Protein 3B21 (pdb70)

GO terms:
  GO:0005515 protein binding (F, IPI)
  GO:0039527 symbiont-mediated suppression of host TRAF-mediated signal transduction (P, EXP)

Solvent-accessible surface area: 9729 Å² total; per-residue (Å²): 155,51,70,17,151,126,50,27,110,67,7,70,102,90,125,63,50,66,42,82,24,0,44,65,3,0,39,51,0,27,144,30,1,13,82,89,49,35,124,44,137,27,18,0,2,3,0,0,0,0,0,0,16,59,65,76,22,2,36,45,8,8,60,117,122,44,50,88,88,42,10,101,38,13,24,112,159,26,110,163,70,13,109,44,135,38,30,43,7,92,87,113,17,33,10,43,113,0,21,82,71,0,10,101,57,2,48,148,84,26,80,159,34,29,12,1,0,0,0,6,92,64,44,63,16,24,0,2,1,15,4,41,36,162,30,2,1,0,0,2,1,8,51,13,80,5,12,22,21,90,47,132,87,149,77,60,66,108,24,127,5,98,126,123,22,7,0,2,12,0,73,10,40,119,148,15,2,69,118,1,15,94,17,95,12,8,123,81,11,153,72,29

Nearest PDB structures (foldseek):
  3b21-assembly1_A  TM=1.005E+00  e=2.101E-38  Shigella flexneri
  4xzx-assembly1_A  TM=1.003E+00  e=4.687E-36  Shigella flexneri
  3w31-assembly1_A  TM=9.691E-01  e=1.197E-28  Shigella flexneri
  8ssi-assembly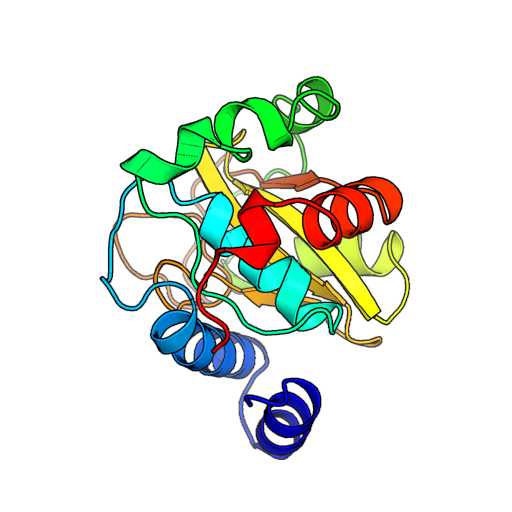1_A  TM=3.207E-01  e=3.954E+00  Burkholderia pseudomallei
  6yan-assembly1_B  TM=3.077E-01  e=3.511E+00  Oryctolagus cuniculus

B-factor: mean 16.51, std 8.76, range [2.81, 53.7]

InterPro domains:
  IPR049307 OspI-like [PF21435] (23-193)
  IPR049308 OspI-like superfamily [G3DSA:3.90.70.140] (21-212)

CATH classification: 3.90.70.140

Radius of gyration: 15.56 Å; Cα contacts (8 Å, |Δi|>4): 344; chains: 1; bounding box: 41×41×33 Å

Secondary structure (DSSP, 8-state):
---HHHHHHHHHTSS--HHHHHHHHHHHHHHHH-TT---S--HHHHHHHHHHHTTS--BPPPPGGGGGGTGGGTTTT-HHHHTS--EEPPTT-BHHHHHHHHHHHHHHHS-TT-EEEEEETTTTEEEEEEE-SS-EEEEBTTTTBSS----SS---TTSBPPTT-EEEEE---HHHHHHHHTSHHHHHSPB-

Foldseek 3Di:
DDDVVVLVVVLVVDPDDQQVSLLQVLLVLLCAAVVVLDDDAQLQSQLQVQCVLLPLAHFHGDDPVLCVVEVVCLCVVPLVLLQDLAAWDDFQQFQQRSQQVVFVVDPVPDAASHKWWKAWNSNPHIWIWHHNHPTIWIHDNSNSGTDDRPDPDDGDRNDGDPGGTHMGTGRDDPVSSVVCSPDPSNVPTGGD

Sequence (192 aa):
NVNVKKLLESLNSKSLGDMDKDSELAATLQKMINPSGGDGNCCCSGCALHACMAMLGYGVREAPVPNEISEYMTGFFHRHLEQIDSEGIVSHPNETYSKFRERIAENILQNTSKGSVVMISIEQATHWIAGFNDGEKIMFLDVQTGKGFNLYDPVEKSPDAFVDENSSVQVIHVSDQEFDHYANSSSWKSKRLC

Structure (mmCIF, N/CA/C/O backbone):
data_3B21
#
_entry.id   3B21
#
_cell.length_a   67.699
_cell.length_b   91.237
_cell.length_c   67.862
_cell.angle_alpha   90.00
_cell.angle_beta   90.00
_cell.angle_gamma   90.00
#
_symmetry.space_group_name_H-M   'C 2 2 21'
#
loop_
_entity.id
_entity.type
_entity.pdbx_description
1 polymer ORF169b
2 water water
#
loop_
_atom_site.group_PDB
_atom_site.id
_atom_site.type_symbol
_atom_site.label_atom_id
_atom_site.label_alt_id
_atom_site.label_comp_id
_atom_site.label_asym_id
_atom_site.label_entity_id
_atom_site.label_seq_id
_atom_site.pdbx_PDB_ins_code
_atom_site.Cartn_x
_atom_site.Cartn_y
_atom_site.Cartn_z
_atom_site.occupancy
_atom_site.B_iso_or_equiv
_atom_site.auth_seq_id
_atom_site.auth_comp_id
_atom_site.auth_asym_id
_atom_site.auth_atom_id
_atom_site.pdbx_PDB_model_num
ATOM 1 N N . ASN A 1 29 ? 22.204 1.733 10.111 1.00 36.01 21 ASN A N 1
ATOM 2 C CA . ASN A 1 29 ? 21.384 2.987 10.040 1.00 36.91 21 ASN A CA 1
ATOM 3 C C . ASN A 1 29 ? 22.230 4.263 10.056 1.00 35.76 21 ASN A C 1
ATOM 4 O O . ASN A 1 29 ? 23.048 4.470 10.953 1.00 35.00 21 ASN A O 1
ATOM 9 N N . VAL A 1 30 ? 22.014 5.117 9.057 1.00 34.50 22 VAL A N 1
ATOM 10 C CA . VAL A 1 30 ? 22.752 6.376 8.912 1.00 32.59 22 VAL A CA 1
ATOM 11 C C . VAL A 1 30 ? 22.644 7.282 10.142 1.00 28.84 22 VAL A C 1
ATOM 12 O O . VAL A 1 30 ? 21.545 7.573 10.605 1.00 29.13 22 VAL A O 1
ATOM 16 N N . ASN A 1 31 ? 23.786 7.739 10.650 1.00 26.77 23 ASN A N 1
ATOM 17 C CA . ASN A 1 31 ? 23.819 8.631 11.817 1.00 25.13 23 ASN A CA 1
ATOM 18 C C . ASN A 1 31 ? 24.184 10.063 11.405 1.00 23.00 23 ASN A C 1
ATOM 19 O O . ASN A 1 31 ? 25.335 10.349 11.072 1.00 21.20 23 ASN A O 1
ATOM 24 N N . VAL A 1 32 ? 23.201 10.957 11.417 1.00 20.28 24 VAL A N 1
ATOM 25 C CA . VAL A 1 32 ? 23.415 12.320 10.923 1.00 19.46 24 VAL A CA 1
ATOM 26 C C . VAL A 1 32 ? 24.458 13.059 11.755 1.00 19.17 24 VAL A C 1
ATOM 27 O O . VAL A 1 32 ? 25.258 13.829 11.229 1.00 16.24 24 VAL A O 1
ATOM 31 N N . LYS A 1 33 ? 24.464 12.817 13.057 1.00 18.09 25 LYS A N 1
ATOM 32 C CA . LYS A 1 33 ? 25.384 13.537 13.912 1.00 20.24 25 LYS A CA 1
ATOM 33 C C . LYS A 1 33 ? 26.833 13.158 13.591 1.00 21.09 25 LYS A C 1
ATOM 34 O O . LYS A 1 33 ? 27.729 13.988 13.708 1.00 19.77 25 LYS A O 1
ATOM 40 N N . LYS A 1 34 ? 27.055 11.908 13.184 1.00 21.08 26 LYS A N 1
ATOM 41 C CA . LYS A 1 34 ? 28.381 11.461 12.743 1.00 23.53 26 LYS A CA 1
ATOM 42 C C . LYS A 1 34 ? 28.788 12.149 11.443 1.00 21.69 26 LYS A C 1
ATOM 43 O O . LYS A 1 34 ? 29.924 12.613 11.308 1.00 20.57 26 LYS A O 1
ATOM 49 N N . LEU A 1 35 ? 27.857 12.206 10.488 1.00 19.79 27 LEU A N 1
ATOM 50 C CA . LEU A 1 35 ? 28.066 12.962 9.247 1.00 17.69 27 LEU A CA 1
ATOM 51 C C . LEU A 1 35 ? 28.520 14.389 9.541 1.00 18.09 27 LEU A C 1
ATOM 52 O O . LEU A 1 35 ? 29.487 14.872 8.953 1.00 17.40 27 LEU A O 1
ATOM 57 N N . LEU A 1 36 ? 27.820 15.061 10.453 1.00 17.66 28 LEU A N 1
ATOM 58 C CA . LEU A 1 36 ? 28.143 16.449 10.801 1.00 18.75 28 LEU A CA 1
ATOM 59 C C . LEU A 1 36 ? 29.524 16.591 1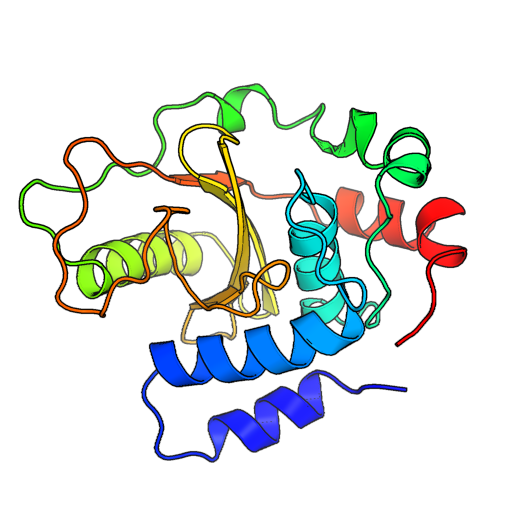1.437 1.00 21.41 28 LEU A C 1
ATOM 60 O O . LEU A 1 36 ? 30.245 17.552 11.162 1.00 22.67 28 LEU A O 1
ATOM 65 N N . GLU A 1 37 ? 29.883 15.638 12.294 1.00 22.62 29 GLU A N 1
ATOM 66 C CA . GLU A 1 37 ? 31.189 15.651 12.949 1.00 24.65 29 GLU A CA 1
ATOM 67 C C . GLU A 1 37 ? 32.289 15.579 11.909 1.00 22.51 29 GLU A C 1
ATOM 68 O O . GLU A 1 37 ? 33.214 16.379 11.917 1.00 23.45 29 GLU A O 1
ATOM 74 N N . SER A 1 38 ? 32.188 14.596 11.025 1.00 23.71 30 SER A N 1
ATOM 75 C CA . SER A 1 38 ? 33.176 14.411 9.979 1.00 26.18 30 SER A CA 1
ATOM 76 C C . SER A 1 38 ? 33.286 15.678 9.136 1.00 26.60 30 SER A C 1
ATOM 77 O O . SER A 1 38 ? 34.376 16.218 8.923 1.00 25.09 30 SER A O 1
ATOM 80 N N . LEU A 1 39 ? 32.135 16.155 8.684 1.00 25.77 31 LEU A N 1
ATOM 81 C CA . LEU A 1 39 ? 32.052 17.305 7.802 1.00 26.14 31 LEU A CA 1
ATOM 82 C C . LEU A 1 39 ? 32.680 18.550 8.416 1.00 27.29 31 LEU A C 1
ATOM 8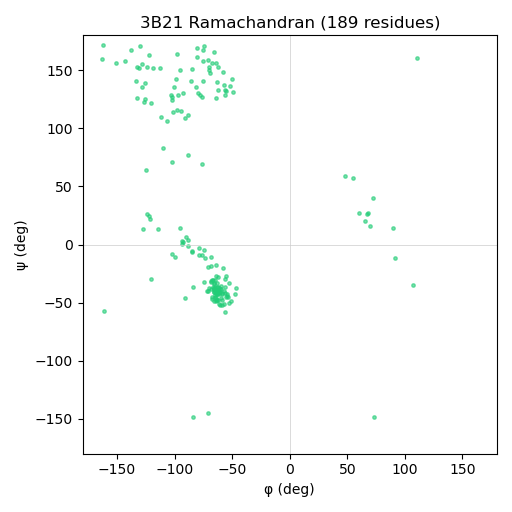3 O O . LEU A 1 39 ? 33.382 19.295 7.733 1.00 26.52 31 LEU A O 1
ATOM 88 N N . ASN A 1 40 ? 32.433 18.782 9.702 1.00 29.72 32 ASN A N 1
ATOM 89 C CA . ASN A 1 40 ? 32.937 19.994 10.353 1.00 30.92 32 ASN A CA 1
ATOM 90 C C . ASN A 1 40 ? 34.417 19.920 10.729 1.00 30.73 32 ASN A C 1
ATOM 91 O O . ASN A 1 40 ? 34.990 20.887 11.227 1.00 30.06 32 ASN A O 1
ATOM 96 N N . SER A 1 41 ? 35.033 18.771 10.477 1.00 31.72 33 SER A N 1
ATOM 97 C CA . SER A 1 41 ? 36.482 18.637 10.632 1.00 32.85 33 SER A CA 1
ATOM 98 C C . SER A 1 41 ? 37.233 19.014 9.348 1.00 30.22 33 SER A C 1
ATOM 99 O O . SER A 1 41 ? 38.458 18.890 9.287 1.00 32.31 33 SER A O 1
ATOM 102 N N . LYS A 1 42 ? 36.502 19.470 8.329 1.00 27.20 34 LYS A N 1
ATOM 103 C CA . LYS A 1 42 ? 37.093 19.750 7.013 1.00 22.78 34 LYS A CA 1
ATOM 104 C C . LYS A 1 42 ? 37.427 21.220 6.735 1.00 21.11 34 LYS A C 1
ATOM 105 O O . LYS A 1 42 ? 36.698 22.137 7.130 1.00 18.40 34 LYS A O 1
ATOM 111 N N . SER A 1 43 ? 38.545 21.426 6.043 1.00 19.15 35 SER A N 1
ATOM 112 C CA . SER A 1 43 ? 38.906 22.724 5.500 1.00 17.30 35 SER A CA 1
ATOM 113 C C . SER A 1 43 ? 38.065 22.997 4.239 1.00 17.63 35 SER A C 1
ATOM 114 O O . SER A 1 43 ? 38.572 22.987 3.105 1.00 16.25 35 SER A O 1
ATOM 117 N N . LEU A 1 44 ? 36.770 23.207 4.461 1.00 16.08 36 LEU A N 1
ATOM 118 C CA . LEU A 1 44 ? 35.794 23.503 3.406 1.00 14.44 36 LEU A CA 1
ATOM 119 C C . LEU A 1 44 ? 34.933 24.672 3.860 1.00 13.79 36 LEU A C 1
ATOM 120 O O . LEU A 1 44 ? 34.547 24.747 5.037 1.00 11.36 36 LEU A O 1
ATOM 125 N N . GLY A 1 45 ? 34.616 25.567 2.932 1.00 11.54 37 GLY A N 1
ATOM 126 C CA . GLY A 1 45 ? 33.758 26.706 3.240 1.00 12.85 37 GLY A CA 1
ATOM 127 C C . GLY A 1 45 ? 32.353 26.249 3.586 1.00 11.20 37 GLY A C 1
ATOM 128 O O . GLY A 1 45 ? 31.981 25.107 3.330 1.00 10.18 37 GLY A O 1
ATOM 129 N N . ASP A 1 46 ? 31.570 27.145 4.167 1.00 12.92 38 ASP A N 1
ATOM 130 C CA . ASP A 1 46 ? 30.186 26.833 4.534 1.00 12.63 38 ASP A CA 1
ATOM 131 C C . ASP A 1 46 ? 29.316 26.309 3.378 1.00 11.17 38 ASP A C 1
ATOM 132 O O . ASP A 1 46 ? 28.543 25.378 3.567 1.00 10.29 38 ASP A O 1
ATOM 137 N N . MET A 1 47 ? 29.417 26.896 2.188 1.00 9.94 39 MET A N 1
ATOM 138 C CA . MET A 1 47 ? 28.567 26.426 1.081 1.00 8.97 39 MET A CA 1
ATOM 139 C C . MET A 1 47 ? 28.943 25.016 0.611 1.00 8.03 39 MET A C 1
ATOM 140 O O . MET A 1 47 ? 28.073 24.203 0.280 1.00 7.74 39 MET A O 1
ATOM 145 N N . ASP A 1 48 ? 30.238 24.729 0.582 1.00 7.79 40 ASP A N 1
ATOM 146 C CA . ASP A 1 48 ? 30.729 23.422 0.162 1.00 8.23 40 ASP A CA 1
ATOM 147 C C . ASP A 1 48 ? 30.353 22.356 1.191 1.00 8.81 40 ASP A C 1
ATOM 148 O O . ASP A 1 48 ? 30.128 21.198 0.842 1.00 8.72 40 ASP A O 1
ATOM 153 N N . LYS A 1 49 ? 30.308 22.752 2.459 1.00 8.35 41 LYS A N 1
ATOM 154 C CA . LYS A 1 49 ? 29.855 21.846 3.518 1.00 10.65 41 LYS A CA 1
ATOM 155 C C . LYS A 1 49 ? 28.398 21.500 3.305 1.00 9.15 41 LYS A C 1
ATOM 156 O O . LYS A 1 49 ? 28.017 20.338 3.415 1.00 10.26 41 LYS A O 1
ATOM 162 N N . ASP A 1 50 ? 27.587 22.511 2.997 1.00 9.52 42 ASP A N 1
ATOM 163 C CA . ASP A 1 50 ? 26.167 22.283 2.733 1.00 9.49 42 ASP A CA 1
ATOM 164 C C . ASP A 1 50 ? 25.993 21.373 1.523 1.00 9.91 42 ASP A C 1
ATOM 165 O O . ASP A 1 50 ? 25.149 20.467 1.523 1.00 9.83 42 ASP A O 1
ATOM 170 N N . SER A 1 51 ? 26.782 21.624 0.481 1.00 9.52 43 SER A N 1
ATOM 171 C CA . SER A 1 51 ? 26.711 20.823 -0.735 1.00 11.20 43 SER A CA 1
ATOM 172 C C . SER A 1 51 ? 27.073 19.366 -0.478 1.00 11.32 43 SER A C 1
ATOM 173 O O . SER A 1 51 ? 26.468 18.453 -1.051 1.00 9.35 43 SER A O 1
ATOM 176 N N . GLU A 1 52 ? 28.076 19.143 0.363 1.00 10.86 44 GLU A N 1
ATOM 177 C CA . GLU A 1 52 ? 28.505 17.770 0.618 1.00 12.22 44 GLU A CA 1
ATOM 178 C C . GLU A 1 52 ? 27.433 16.985 1.369 1.00 11.18 44 GLU A C 1
ATOM 179 O O . GLU A 1 52 ? 27.125 15.853 1.012 1.00 9.68 44 GLU A O 1
ATOM 185 N N . LEU A 1 53 ? 26.884 17.587 2.420 1.00 8.42 45 LEU A N 1
ATOM 186 C CA . LEU A 1 53 ? 25.842 16.928 3.205 1.00 9.71 45 LEU A CA 1
ATOM 187 C C . LEU A 1 53 ? 24.590 16.707 2.356 1.00 9.22 45 LEU A C 1
ATOM 188 O O . LEU A 1 53 ? 23.957 15.651 2.422 1.00 10.45 45 LEU A O 1
ATOM 193 N N . ALA A 1 54 ? 24.231 17.705 1.550 1.00 9.88 46 ALA A N 1
ATOM 194 C CA . ALA A 1 54 ? 23.066 17.584 0.682 1.00 9.44 46 ALA A CA 1
ATOM 195 C C . ALA A 1 54 ? 23.218 16.453 -0.362 1.00 11.36 46 ALA A C 1
ATOM 196 O O . ALA A 1 54 ? 22.247 15.741 -0.663 1.00 10.82 46 ALA A O 1
ATOM 198 N N . ALA A 1 55 ? 24.420 16.290 -0.912 1.00 8.61 47 ALA A N 1
ATOM 199 C CA . ALA A 1 55 ? 24.669 15.221 -1.889 1.00 10.00 47 ALA A CA 1
ATOM 200 C C . ALA A 1 55 ? 24.647 13.849 -1.222 1.00 10.77 47 ALA A C 1
ATOM 201 O O . ALA A 1 55 ? 24.169 12.882 -1.804 1.00 13.34 47 ALA A O 1
ATOM 203 N N . THR A 1 56 ? 25.172 13.773 0.000 1.00 11.94 48 THR A N 1
ATOM 204 C CA . THR A 1 56 ? 25.092 12.548 0.804 1.00 13.74 48 THR A CA 1
ATOM 205 C C . THR A 1 56 ? 23.646 12.182 1.130 1.00 12.22 48 THR A C 1
ATOM 206 O O . THR A 1 56 ? 23.235 11.028 0.987 1.00 12.37 48 THR A O 1
ATOM 210 N N . LEU A 1 57 ? 22.874 13.165 1.581 1.00 10.84 49 LEU A N 1
ATOM 211 C CA . LEU A 1 57 ? 21.466 12.935 1.872 1.00 13.28 49 LEU A CA 1
ATOM 212 C C . LEU A 1 57 ? 20.661 12.631 0.607 1.00 11.86 49 LEU A C 1
ATOM 213 O O . LEU A 1 57 ? 19.764 11.806 0.639 1.00 13.88 49 LEU A O 1
ATOM 218 N N . GLN A 1 58 ? 20.983 13.279 -0.507 1.00 12.25 50 GLN A N 1
ATOM 219 C CA . GLN A 1 58 ? 20.249 13.011 -1.737 1.00 14.71 50 GLN A CA 1
ATOM 220 C C . GLN A 1 58 ? 20.253 11.535 -2.140 1.00 15.89 50 GLN A C 1
ATOM 221 O O . GLN A 1 58 ? 19.226 10.996 -2.574 1.00 13.46 50 GLN A O 1
ATOM 227 N N . LYS A 1 59 ? 21.404 10.882 -2.002 1.00 15.63 51 LYS A N 1
ATOM 228 C CA . LYS A 1 59 ? 21.514 9.483 -2.398 1.00 15.99 51 LYS A CA 1
ATOM 229 C C . LYS A 1 59 ? 20.612 8.614 -1.544 1.00 18.22 51 LYS A C 1
ATOM 230 O O . LYS A 1 59 ? 20.178 7.547 -1.977 1.00 18.19 51 LYS A O 1
ATOM 236 N N . MET A 1 60 ? 20.337 9.071 -0.326 1.00 15.15 52 MET A N 1
ATOM 237 C CA . MET A 1 60 ? 19.518 8.307 0.600 1.00 17.12 52 MET A CA 1
ATOM 238 C C . MET A 1 60 ? 18.034 8.654 0.495 1.00 15.59 52 MET A C 1
ATOM 239 O O . MET A 1 60 ? 17.181 7.769 0.446 1.00 12.01 52 MET A O 1
ATOM 244 N N . ILE A 1 61 ? 17.736 9.948 0.452 1.00 12.59 53 ILE A N 1
ATOM 245 C CA . ILE A 1 61 ? 16.353 10.426 0.492 1.00 11.45 53 ILE A CA 1
ATOM 246 C C . ILE A 1 61 ? 15.689 10.429 -0.893 1.00 12.70 53 ILE A C 1
ATOM 247 O O . ILE A 1 61 ? 14.501 10.140 -1.016 1.00 12.27 53 ILE A O 1
ATOM 252 N N . ASN A 1 62 ? 16.454 10.757 -1.932 1.00 12.46 54 ASN A N 1
ATOM 253 C CA . ASN A 1 62 ? 15.927 10.766 -3.296 1.00 15.20 54 ASN A CA 1
ATOM 254 C C . ASN A 1 62 ? 16.759 9.875 -4.221 1.00 18.06 54 ASN A C 1
ATOM 255 O O . ASN A 1 62 ? 17.371 10.364 -5.164 1.00 16.03 54 ASN A O 1
ATOM 260 N N . PRO A 1 63 ? 16.772 8.560 -3.952 1.00 20.11 55 PRO A N 1
ATOM 261 C CA . PRO A 1 63 ? 17.632 7.648 -4.697 1.00 23.84 55 PRO A CA 1
ATOM 262 C C . PRO A 1 63 ? 17.235 7.576 -6.170 1.00 28.17 55 PRO A C 1
ATOM 263 O O . PRO A 1 63 ? 18.091 7.358 -7.029 1.00 27.30 55 PRO A O 1
ATOM 267 N N . SER A 1 64 ? 15.950 7.769 -6.459 1.00 29.01 56 SER A N 1
ATOM 268 C CA . SER A 1 64 ? 15.463 7.672 -7.827 1.00 30.90 56 SER A CA 1
ATOM 269 C C . SER A 1 64 ? 15.895 8.877 -8.661 1.00 33.16 56 SER A C 1
ATOM 270 O O . SER A 1 64 ? 15.745 8.872 -9.882 1.00 33.44 56 SER A O 1
ATOM 273 N N . GLY A 1 65 ? 16.421 9.909 -8.002 1.00 32.26 57 GLY A N 1
ATOM 274 C CA . GLY A 1 65 ? 16.811 11.136 -8.693 1.00 32.05 57 GLY A CA 1
ATOM 275 C C . GLY A 1 65 ? 15.654 11.828 -9.400 1.00 32.95 57 GLY A C 1
ATOM 276 O O . GLY A 1 65 ? 15.849 12.521 -10.397 1.00 32.98 57 GLY A O 1
ATOM 277 N N . GLY A 1 66 ? 14.441 11.637 -8.898 1.00 31.79 58 GLY A N 1
ATOM 278 C CA . GLY A 1 66 ? 13.291 12.351 -9.433 1.00 33.85 58 GLY A CA 1
ATOM 279 C C . GLY A 1 66 ? 13.500 13.854 -9.332 1.00 34.65 58 GLY A C 1
ATOM 280 O O . GLY A 1 66 ? 14.180 14.338 -8.422 1.00 30.72 58 GLY A O 1
ATOM 281 N N . ASP A 1 67 ? 12.929 14.594 -10.278 1.00 36.40 59 ASP A N 1
ATOM 282 C CA . ASP A 1 67 ? 13.020 16.054 -10.263 1.00 38.71 59 ASP A CA 1
ATOM 283 C C . ASP A 1 67 ? 11.638 16.702 -10.296 1.00 39.15 59 ASP A C 1
ATOM 284 O O . ASP A 1 67 ? 11.481 17.834 -10.753 1.00 37.83 59 ASP A O 1
ATOM 289 N N . GLY A 1 68 ? 10.638 15.977 -9.805 1.00 40.79 60 GLY A N 1
ATOM 290 C CA . GLY A 1 68 ? 9.284 16.507 -9.729 1.00 42.18 60 GLY A CA 1
ATOM 291 C C . GLY A 1 68 ? 9.165 17.584 -8.668 1.00 43.89 60 GLY A C 1
ATOM 292 O O . GLY A 1 68 ? 10.096 18.370 -8.446 1.00 44.50 60 GLY A O 1
ATOM 293 N N . ASN A 1 69 ? 8.010 17.626 -8.013 1.00 43.69 61 ASN A N 1
ATOM 294 C CA . ASN A 1 69 ? 7.786 18.547 -6.908 1.00 43.40 61 ASN A CA 1
ATOM 295 C C . ASN A 1 69 ? 7.906 17.808 -5.577 1.00 40.45 61 ASN A C 1
ATOM 296 O O . ASN A 1 69 ? 6.905 17.587 -4.881 1.00 43.76 61 ASN A O 1
ATOM 301 N N . CYS A 1 70 ? 9.134 17.433 -5.229 1.00 36.05 62 CYS A N 1
ATOM 302 C CA A CYS A 1 70 ? 9.423 16.678 -4.010 0.55 33.90 62 CYS A CA 1
ATOM 303 C CA B CYS A 1 70 ? 9.389 16.681 -4.008 0.30 33.98 62 CYS A CA 1
ATOM 304 C CA C CYS A 1 70 ? 9.348 16.686 -4.000 0.15 34.37 62 CYS A CA 1
ATOM 305 C C . CYS A 1 70 ? 9.585 17.606 -2.804 1.00 33.51 62 CYS A C 1
ATOM 306 O O . CYS A 1 70 ? 10.699 17.748 -2.294 1.00 33.97 62 CYS A O 1
ATOM 313 N N . SER A 1 71 ? 8.501 18.242 -2.358 1.00 29.17 63 SER A N 1
ATOM 314 C CA . SER A 1 71 ? 8.553 19.050 -1.142 1.00 23.10 63 SER A CA 1
ATOM 315 C C . SER A 1 71 ? 8.764 18.041 -0.020 1.00 17.75 63 SER A C 1
ATOM 316 O O . SER A 1 71 ? 9.197 18.390 1.082 1.00 15.23 63 SER A O 1
ATOM 319 N N . GLY A 1 72 ? 8.467 16.777 -0.328 1.00 14.82 64 GLY A N 1
ATOM 320 C CA . GLY A 1 72 ? 8.731 15.669 0.582 1.00 13.00 64 GLY A CA 1
ATOM 321 C C . GLY A 1 72 ? 10.218 15.514 0.839 1.00 10.83 64 GLY A C 1
ATOM 322 O O . GLY A 1 72 ? 10.624 15.118 1.920 1.00 10.29 64 GLY A O 1
ATOM 323 N N . CYS A 1 73 ? 11.034 15.812 -0.167 1.00 11.52 65 CYS A N 1
ATOM 324 C CA . CYS A 1 73 ? 12.489 15.787 -0.002 1.00 11.93 65 CYS A CA 1
ATOM 325 C C . CYS A 1 73 ? 12.925 16.754 1.091 1.00 10.06 65 CYS A C 1
ATOM 326 O O . CYS A 1 73 ? 13.660 16.379 2.001 1.00 9.15 65 CYS A O 1
ATOM 329 N N . ALA A 1 74 ? 12.473 18.003 0.991 1.00 7.80 66 ALA A N 1
ATOM 330 C CA . ALA A 1 74 ? 12.832 19.025 1.975 1.00 6.16 66 ALA A CA 1
ATOM 331 C C . ALA A 1 74 ? 12.315 18.660 3.357 1.00 8.33 66 ALA A C 1
ATOM 332 O O . ALA A 1 74 ? 13.018 18.836 4.352 1.00 6.72 66 ALA A O 1
ATOM 334 N N . LEU A 1 75 ? 11.085 18.149 3.426 1.00 8.68 67 LEU A N 1
ATOM 335 C CA . LEU A 1 75 ? 10.545 17.696 4.709 1.00 9.21 67 LEU A CA 1
ATOM 336 C C . LEU A 1 75 ? 11.425 16.587 5.287 1.00 10.47 67 LEU A C 1
ATOM 337 O O . LEU A 1 75 ? 11.792 16.613 6.465 1.00 7.87 67 LEU A O 1
ATOM 342 N N . HIS A 1 76 ? 11.787 15.624 4.448 1.00 9.67 68 HIS A N 1
ATOM 343 C CA . HIS A 1 76 ? 12.600 14.506 4.919 1.00 10.71 68 HIS A CA 1
ATOM 344 C C . HIS A 1 76 ? 14.010 14.941 5.330 1.00 11.54 68 HIS A C 1
ATOM 345 O O . HIS A 1 76 ? 14.606 14.349 6.236 1.00 8.60 68 HIS A O 1
ATOM 352 N N . ALA A 1 77 ? 14.532 15.986 4.686 1.00 10.08 69 ALA A N 1
ATOM 353 C CA . ALA A 1 77 ? 15.791 16.582 5.134 1.00 9.02 69 ALA A CA 1
ATOM 354 C C . ALA A 1 77 ? 15.599 17.164 6.539 1.00 10.42 69 ALA A C 1
ATOM 355 O O . ALA A 1 77 ? 16.472 17.039 7.411 1.00 9.08 69 ALA A O 1
ATOM 357 N N . CYS A 1 78 ? 14.452 17.798 6.763 1.00 8.25 70 CYS A N 1
ATOM 358 C CA . CYS A 1 78 ? 14.161 18.371 8.081 1.00 8.47 70 CYS A CA 1
ATOM 359 C C . CYS A 1 78 ? 14.042 17.270 9.132 1.00 10.35 70 CYS A C 1
ATOM 360 O O . CYS A 1 78 ? 14.574 17.396 10.238 1.00 12.58 70 CYS A O 1
ATOM 363 N N . MET A 1 79 ? 13.349 16.188 8.795 1.00 9.86 71 MET A N 1
ATOM 364 C CA . MET A 1 79 ? 13.208 15.074 9.732 1.00 9.31 71 MET A CA 1
ATOM 365 C C . MET A 1 79 ? 14.571 14.523 10.118 1.00 9.85 71 MET A C 1
ATOM 366 O O . MET A 1 79 ? 14.826 14.203 11.292 1.00 9.17 71 MET A O 1
ATOM 371 N N . ALA A 1 80 ? 15.442 14.393 9.125 1.00 7.28 72 ALA A N 1
ATOM 372 C CA . ALA A 1 80 ? 16.788 13.865 9.350 1.00 8.91 72 ALA A CA 1
ATOM 373 C C . ALA A 1 80 ? 17.614 14.763 10.266 1.00 10.88 72 ALA A C 1
ATOM 374 O O . ALA A 1 80 ? 18.283 14.285 11.189 1.00 10.46 72 ALA A O 1
ATOM 376 N N . MET A 1 81 ? 17.585 16.065 10.006 1.00 8.26 73 MET A N 1
ATOM 377 C CA . MET A 1 81 ? 18.389 16.988 10.791 1.00 11.34 73 MET A CA 1
ATOM 378 C C . MET A 1 81 ? 17.840 17.134 12.214 1.00 11.57 73 MET A C 1
ATOM 379 O O . MET A 1 81 ? 18.557 17.569 13.120 1.00 9.20 73 MET A O 1
ATOM 384 N N . LEU A 1 82 ? 16.572 16.774 12.404 1.00 10.19 74 LEU A N 1
ATOM 385 C CA . LEU A 1 82 ? 15.976 16.785 13.738 1.00 11.54 74 LEU A CA 1
ATOM 386 C C . LEU A 1 82 ? 16.252 15.490 14.503 1.00 14.03 74 LEU A C 1
ATOM 387 O O . LEU A 1 82 ? 15.916 15.374 15.681 1.00 13.84 74 LEU A O 1
ATOM 392 N N . GLY A 1 83 ? 16.856 14.514 13.835 1.00 13.46 75 GLY A N 1
ATOM 393 C CA . GLY A 1 83 ? 17.185 13.249 14.501 1.00 14.96 75 GLY A CA 1
ATOM 394 C C . GLY A 1 83 ? 16.095 12.194 14.434 1.00 13.62 75 GLY A C 1
ATOM 395 O O . GLY A 1 83 ? 16.153 11.199 15.154 1.00 11.13 75 GLY A O 1
ATOM 396 N N . TYR A 1 84 ? 15.106 12.379 13.558 1.00 12.36 76 TYR A N 1
ATOM 397 C CA . TYR A 1 84 ? 14.043 11.376 13.406 1.00 12.62 76 TYR A CA 1
ATOM 398 C C . TYR A 1 84 ? 14.456 10.167 12.568 1.00 14.16 76 TYR A C 1
ATOM 399 O O . TYR A 1 84 ? 13.713 9.185 12.474 1.00 14.49 76 TYR A O 1
ATOM 408 N N . GLY A 1 85 ? 15.621 10.245 11.941 1.00 12.38 77 GLY A N 1
ATOM 409 C CA . GLY A 1 85 ? 16.073 9.179 11.055 1.00 12.73 77 GLY A CA 1
ATOM 410 C C . GLY A 1 85 ? 16.075 9.631 9.604 1.00 13.03 77 GLY A C 1
ATOM 411 O O . GLY A 1 85 ? 15.415 10.607 9.253 1.00 12.98 77 GLY A O 1
ATOM 412 N N . VAL A 1 86 ? 16.820 8.922 8.759 1.00 13.10 78 VAL A N 1
ATOM 413 C CA . VAL A 1 86 ? 16.870 9.235 7.337 1.00 13.25 78 VAL A CA 1
ATOM 414 C C . VAL A 1 86 ? 15.976 8.261 6.572 1.00 13.64 78 VAL A C 1
ATOM 415 O O . VAL A 1 86 ? 16.239 7.060 6.533 1.00 15.87 78 VAL A O 1
ATOM 419 N N . ARG A 1 87 ? 14.906 8.773 5.976 1.00 12.41 79 ARG A N 1
ATOM 420 C CA . ARG A 1 87 ? 14.014 7.922 5.202 1.00 9.99 79 ARG A CA 1
ATOM 421 C C . ARG A 1 87 ? 13.840 8.405 3.778 1.00 10.88 79 ARG A C 1
ATOM 422 O O . ARG A 1 87 ? 13.962 9.594 3.494 1.00 8.61 79 ARG A O 1
ATOM 430 N N . GLU A 1 88 ? 13.549 7.479 2.870 1.00 11.14 80 GLU A N 1
ATOM 431 C CA . GLU A 1 88 ? 13.242 7.869 1.496 1.00 9.62 80 GLU A CA 1
ATOM 432 C C . GLU A 1 88 ? 11.999 8.743 1.456 1.00 10.87 80 GLU A C 1
ATOM 433 O O . GLU A 1 88 ? 10.980 8.430 2.085 1.00 10.54 80 GLU A O 1
ATOM 439 N N . ALA A 1 89 ? 12.091 9.847 0.723 1.00 10.24 81 ALA A N 1
ATOM 440 C CA . ALA A 1 89 ? 10.961 10.741 0.536 1.00 10.40 81 ALA A CA 1
ATOM 441 C C . ALA A 1 89 ? 9.860 10.006 -0.218 1.00 13.65 81 ALA A C 1
ATOM 442 O O . ALA A 1 89 ? 10.143 9.053 -0.958 1.00 14.42 81 ALA A O 1
ATOM 444 N N . PRO A 1 90 ? 8.600 10.458 -0.068 1.00 10.12 82 PRO A N 1
ATOM 445 C CA . PRO A 1 90 ? 7.537 9.813 -0.822 1.00 11.67 82 PRO A CA 1
ATOM 446 C C . PRO A 1 90 ? 7.760 10.002 -2.318 1.00 13.84 82 PRO A C 1
ATOM 447 O O . PRO A 1 90 ? 8.174 11.081 -2.752 1.00 14.75 82 PRO A O 1
ATOM 451 N N . VAL A 1 91 ? 7.503 8.963 -3.103 1.00 13.59 83 VAL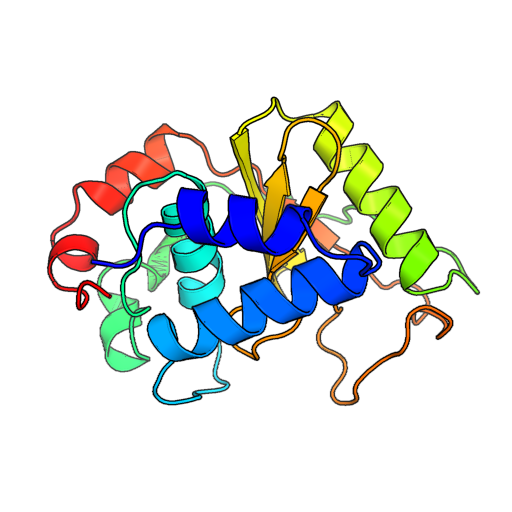 A N 1
ATOM 452 C CA . VAL A 1 91 ? 7.507 9.127 -4.559 1.00 15.17 83 VAL A CA 1
ATOM 453 C C . VAL A 1 91 ? 6.175 9.732 -5.010 1.00 16.05 83 VAL A C 1
ATOM 454 O O . VAL A 1 91 ? 5.241 9.845 -4.215 1.00 12.85 83 VAL A O 1
ATOM 458 N N . PRO A 1 92 ? 6.084 10.154 -6.283 1.00 17.68 84 PRO A N 1
ATOM 459 C CA . PRO A 1 92 ? 4.875 10.835 -6.728 1.00 17.34 84 PRO A CA 1
ATOM 460 C C . PRO A 1 92 ? 3.556 10.156 -6.339 1.00 16.22 84 PRO A C 1
ATOM 461 O O . PRO A 1 92 ? 2.625 10.843 -5.927 1.00 16.60 84 PRO A O 1
ATOM 465 N N . ASN A 1 93 ? 3.466 8.836 -6.455 1.00 16.16 85 ASN A N 1
ATOM 466 C CA . ASN A 1 93 ? 2.212 8.148 -6.129 1.00 16.13 85 ASN A CA 1
ATOM 467 C C . ASN A 1 93 ? 1.944 8.041 -4.623 1.00 15.46 85 ASN A C 1
ATOM 468 O O . ASN A 1 93 ? 0.882 7.584 -4.214 1.00 13.58 85 ASN A O 1
ATOM 473 N N . GLU A 1 94 ? 2.901 8.477 -3.805 1.00 13.55 86 GLU A N 1
ATOM 474 C CA . GLU A 1 94 ? 2.746 8.442 -2.344 1.00 11.45 86 GLU A CA 1
ATOM 475 C C . GLU A 1 94 ? 2.411 9.820 -1.784 1.00 11.00 86 GLU A C 1
ATOM 476 O O . GLU A 1 94 ? 2.100 9.958 -0.597 1.00 9.47 86 GLU A O 1
ATOM 482 N N . ILE A 1 95 ? 2.468 10.845 -2.631 1.00 9.51 87 ILE A N 1
ATOM 483 C CA . ILE A 1 95 ? 2.166 12.200 -2.172 1.00 9.10 87 ILE A CA 1
ATOM 484 C C . ILE A 1 95 ? 0.768 12.288 -1.543 1.00 11.38 87 ILE A C 1
ATOM 485 O O . ILE A 1 95 ? 0.553 13.022 -0.573 1.00 12.59 87 ILE A O 1
ATOM 490 N N . SER A 1 96 ? -0.176 11.538 -2.102 1.00 11.96 88 SER A N 1
ATOM 491 C CA . SER A 1 96 ? -1.555 11.517 -1.597 1.00 9.92 88 SER A CA 1
ATOM 492 C C . SER A 1 96 ? -1.705 10.960 -0.168 1.00 11.29 88 SER A C 1
ATOM 493 O O . SER A 1 96 ? -2.732 11.185 0.472 1.00 10.81 88 SER A O 1
ATOM 496 N N . GLU A 1 97 ? -0.700 10.235 0.332 1.00 9.65 89 GLU A N 1
ATOM 497 C CA . GLU A 1 97 ? -0.739 9.710 1.705 1.00 7.87 89 GLU A CA 1
ATOM 498 C C . GLU A 1 97 ? -0.726 10.822 2.772 1.00 9.75 89 GLU A C 1
ATOM 499 O O . GLU A 1 97 ? -1.369 10.702 3.808 1.00 10.57 89 GLU A O 1
ATOM 505 N N . TYR A 1 98 ? 0.010 11.896 2.517 1.00 9.07 90 TYR A N 1
ATOM 506 C CA . TYR A 1 98 ? 0.324 12.849 3.578 1.00 9.96 90 TYR A CA 1
ATOM 507 C C . TYR A 1 98 ? 0.767 14.210 3.055 1.00 11.36 90 TYR A C 1
ATOM 508 O O . TYR A 1 98 ? 0.166 15.239 3.388 1.00 10.68 90 TYR A O 1
ATOM 517 N N . MET A 1 99 ? 1.825 14.225 2.246 1.00 12.97 91 MET A N 1
ATOM 518 C CA . MET A 1 99 ? 2.346 15.479 1.694 1.00 9.76 91 MET A CA 1
ATOM 519 C C . MET A 1 99 ? 1.283 16.318 0.995 1.00 11.13 91 MET A C 1
ATOM 520 O O . MET A 1 99 ? 1.354 17.548 1.022 1.00 10.74 91 MET A O 1
ATOM 525 N N . THR A 1 100 ? 0.301 15.662 0.371 1.00 10.56 92 THR A N 1
ATOM 526 C CA . THR A 1 100 ? -0.748 16.382 -0.363 1.00 10.78 92 THR A CA 1
ATOM 527 C C . THR A 1 100 ? -1.332 17.558 0.427 1.00 11.27 92 THR A C 1
ATOM 528 O O . THR A 1 100 ? -1.617 18.615 -0.140 1.00 9.63 92 THR A O 1
ATOM 532 N N . GLY A 1 101 ? -1.473 17.386 1.739 1.00 9.70 93 GLY A N 1
ATOM 533 C CA . GLY A 1 101 ? -2.045 18.429 2.580 1.00 9.05 93 GLY A CA 1
ATOM 534 C C . GLY A 1 101 ? -1.140 18.917 3.689 1.00 10.01 93 GLY A C 1
ATOM 535 O O . GLY A 1 101 ? -1.611 19.493 4.663 1.00 7.21 93 GLY A O 1
ATOM 536 N N . PHE A 1 102 ? 0.170 18.717 3.534 1.00 9.29 94 PHE A N 1
ATOM 537 C CA . PHE A 1 102 ? 1.101 19.006 4.623 1.00 9.72 94 PHE A CA 1
ATOM 538 C C . PHE A 1 102 ? 1.152 20.461 5.079 1.00 8.98 94 PHE A C 1
ATOM 539 O O . PHE A 1 102 ? 1.343 20.732 6.264 1.00 6.64 94 PHE A O 1
ATOM 547 N N . PHE A 1 103 ? 1.024 21.399 4.144 1.00 8.33 95 PHE A N 1
ATOM 548 C CA . PHE A 1 103 ? 1.235 22.814 4.472 1.00 10.11 95 PHE A CA 1
ATOM 549 C C . PHE A 1 103 ? -0.041 23.604 4.808 1.00 8.38 95 PHE A C 1
ATOM 550 O O . PHE A 1 103 ? -0.010 24.833 4.849 1.00 11.40 95 PHE A O 1
ATOM 558 N N . HIS A 1 104 ? -1.149 22.917 5.056 1.00 7.87 96 HIS A N 1
ATOM 559 C CA . HIS A 1 104 ? -2.433 23.600 5.190 1.00 9.41 96 HIS A CA 1
ATOM 560 C C . HIS A 1 104 ? -2.495 24.679 6.284 1.00 12.36 96 HIS A C 1
ATOM 561 O O . HIS A 1 104 ? -3.350 25.556 6.229 1.00 14.52 96 HIS A O 1
ATOM 568 N N . ARG A 1 105 ? -1.590 24.634 7.257 1.00 9.47 97 ARG A N 1
ATOM 569 C CA . ARG A 1 105 ? -1.568 25.668 8.298 1.00 12.22 97 ARG A CA 1
ATOM 570 C C . ARG A 1 105 ? -0.637 26.825 7.959 1.00 10.39 97 ARG A C 1
ATOM 571 O O . ARG A 1 105 ? -0.482 27.743 8.748 1.00 12.96 97 ARG A O 1
ATOM 579 N N . HIS A 1 106 ? -0.012 26.788 6.789 1.00 10.73 98 HIS A N 1
ATOM 580 C CA . HIS A 1 106 ? 1.039 27.750 6.496 1.00 10.88 98 HIS A CA 1
ATOM 581 C C . HIS A 1 106 ? 0.852 28.496 5.188 1.00 10.97 98 HIS A C 1
ATOM 582 O O . HIS A 1 106 ? 1.777 29.151 4.716 1.00 7.45 98 HIS A O 1
ATOM 589 N N . LEU A 1 107 ? -0.338 28.398 4.611 1.00 9.26 99 LEU A N 1
ATOM 590 C CA . LEU A 1 107 ? -0.558 28.879 3.248 1.00 14.33 99 LEU A CA 1
ATOM 591 C C . LEU A 1 107 ? -0.412 30.405 3.123 1.00 15.66 99 LEU A C 1
ATOM 592 O O . LEU A 1 107 ? 0.066 30.902 2.097 1.00 13.68 99 LEU A O 1
ATOM 597 N N . GLU A 1 108 ? -0.798 31.136 4.168 1.00 15.48 100 GLU A N 1
ATOM 598 C CA . GLU A 1 108 ? -0.639 32.600 4.192 1.00 19.77 100 GLU A CA 1
ATOM 599 C C . GLU A 1 108 ? 0.828 33.003 4.095 1.00 19.04 100 GLU A C 1
ATOM 600 O O . GLU A 1 108 ? 1.207 33.841 3.268 1.00 18.68 100 GLU A O 1
ATOM 606 N N . GLN A 1 109 ? 1.647 32.407 4.954 1.00 17.56 101 GLN A N 1
ATOM 607 C CA . GLN A 1 109 ? 3.071 32.729 5.019 1.00 18.25 101 GLN A CA 1
ATOM 608 C C . GLN A 1 109 ? 3.770 32.302 3.732 1.00 17.68 101 GLN A C 1
ATOM 609 O O . GLN A 1 109 ? 4.644 33.007 3.216 1.00 15.00 101 GLN A O 1
ATOM 615 N N . ILE A 1 110 ? 3.370 31.154 3.198 1.00 14.95 102 ILE A N 1
ATOM 616 C CA . ILE A 1 110 ? 3.957 30.672 1.949 1.00 15.18 102 ILE A CA 1
ATOM 617 C C . ILE A 1 110 ? 3.741 31.653 0.791 1.00 17.92 102 ILE A C 1
ATOM 618 O O . ILE A 1 110 ? 4.631 31.844 -0.038 1.00 19.24 102 ILE A O 1
ATOM 623 N N . ASP A 1 111 ? 2.573 32.284 0.741 1.00 17.98 103 ASP A N 1
ATOM 624 C CA . ASP A 1 111 ? 2.259 33.185 -0.371 1.00 20.31 103 ASP A CA 1
ATOM 625 C C . ASP A 1 111 ? 2.711 34.624 -0.130 1.00 20.46 103 ASP A C 1
ATOM 626 O O . ASP A 1 111 ? 2.536 35.480 -0.994 1.00 22.27 103 ASP A O 1
ATOM 631 N N . SER A 1 112 ? 3.297 34.883 1.035 1.00 19.07 104 SER A N 1
ATOM 632 C CA . SER A 1 112 ? 3.727 36.226 1.419 1.00 20.33 104 SER A CA 1
ATOM 633 C C . SER A 1 112 ? 4.991 36.679 0.681 1.00 19.54 104 SER A C 1
ATOM 634 O O . SER A 1 112 ? 5.654 35.887 0.008 1.00 16.87 104 SER A O 1
ATOM 637 N N . GLU A 1 113 ? 5.328 37.956 0.834 1.00 19.09 105 GLU A N 1
ATOM 638 C CA . GLU A 1 113 ? 6.484 38.524 0.157 1.00 20.91 105 GLU A CA 1
ATOM 639 C C . GLU A 1 113 ? 7.775 37.844 0.603 1.00 19.38 105 GLU A C 1
ATOM 640 O O . GLU A 1 113 ? 8.600 37.466 -0.230 1.00 18.84 105 GLU A O 1
ATOM 646 N N . GLY A 1 114 ? 7.936 37.697 1.916 1.00 16.82 106 GLY A N 1
ATOM 647 C CA . GLY A 1 114 ? 9.108 37.053 2.497 1.00 15.53 106 GLY A CA 1
ATOM 648 C C . GLY A 1 114 ? 10.363 37.894 2.420 1.00 14.70 106 GLY A C 1
ATOM 649 O O . GLY A 1 114 ? 10.309 39.123 2.464 1.00 13.36 106 GLY A O 1
ATOM 650 N N . ILE A 1 115 ? 11.505 37.230 2.297 1.00 13.67 107 ILE A N 1
ATOM 651 C CA . ILE A 1 115 ? 12.775 37.924 2.211 1.00 12.30 107 ILE A CA 1
ATOM 652 C C . ILE A 1 115 ? 13.139 38.110 0.740 1.00 12.80 107 ILE A C 1
ATOM 653 O O . ILE A 1 115 ? 13.372 37.132 0.023 1.00 12.29 107 ILE A O 1
ATOM 658 N N . VAL A 1 116 ? 13.179 39.363 0.296 1.00 11.70 108 VAL A N 1
ATOM 659 C CA . VAL A 1 116 ? 13.380 39.682 -1.122 1.00 11.98 108 VAL A CA 1
ATOM 660 C C . VAL A 1 116 ? 14.833 40.095 -1.394 1.00 12.23 108 VAL A C 1
ATOM 661 O O . VAL A 1 116 ? 15.414 40.871 -0.638 1.00 13.31 108 VAL A O 1
ATOM 665 N N . SER A 1 117 ? 15.425 39.571 -2.467 1.00 11.46 109 SER A N 1
ATOM 666 C CA . SER A 1 117 ? 16.824 39.862 -2.774 1.00 8.32 109 SER A CA 1
ATOM 667 C C . SER A 1 117 ? 17.006 41.330 -3.153 1.00 11.89 109 SER A C 1
ATOM 668 O O . SER A 1 117 ? 16.067 41.984 -3.608 1.00 10.78 109 SER A O 1
ATOM 671 N N . HIS A 1 118 ? 18.222 41.834 -2.985 1.00 11.84 110 HIS A N 1
ATOM 672 C CA . HIS A 1 118 ? 18.558 43.178 -3.441 1.00 13.73 110 HIS A CA 1
ATOM 673 C C . HIS A 1 118 ? 19.197 43.140 -4.830 1.00 15.75 110 HIS A C 1
ATOM 674 O O . HIS A 1 118 ? 19.854 42.165 -5.185 1.00 14.50 110 HIS A O 1
ATOM 681 N N . PRO A 1 119 ? 19.010 44.211 -5.623 1.00 18.93 111 PRO A N 1
ATOM 682 C CA . PRO A 1 119 ? 19.660 44.281 -6.929 1.00 20.38 111 PRO A CA 1
ATOM 683 C C . PRO A 1 119 ? 21.168 44.118 -6.777 1.00 21.63 111 PRO A C 1
ATOM 684 O O . PRO A 1 119 ? 21.771 44.739 -5.901 1.00 22.25 111 PRO A O 1
ATOM 688 N N . ASN A 1 120 ? 21.766 43.273 -7.609 1.00 22.69 112 ASN A N 1
ATOM 689 C CA . ASN A 1 120 ? 23.212 43.074 -7.587 1.00 24.42 112 ASN A CA 1
ATOM 690 C C . ASN A 1 120 ? 23.711 42.354 -6.336 1.00 23.01 112 ASN A C 1
ATOM 691 O O . ASN A 1 120 ? 24.905 42.384 -6.035 1.00 25.68 112 ASN A O 1
ATOM 696 N N . GLU A 1 121 ? 22.801 41.715 -5.605 1.00 18.87 113 GLU A N 1
ATOM 697 C CA . GLU A 1 121 ? 23.190 40.927 -4.448 1.00 14.34 113 GLU A CA 1
ATOM 698 C C . GLU A 1 121 ? 23.711 39.575 -4.953 1.00 14.69 113 GLU A C 1
ATOM 699 O O . GLU A 1 121 ? 23.053 38.932 -5.781 1.00 12.22 113 GLU A O 1
ATOM 705 N N . THR A 1 122 ? 24.883 39.149 -4.475 1.00 10.13 114 THR A N 1
ATOM 706 C CA . THR A 1 122 ? 25.418 37.825 -4.827 1.00 9.88 114 THR A CA 1
ATOM 707 C C . THR A 1 122 ? 24.627 36.700 -4.157 1.00 10.45 114 THR A C 1
ATOM 708 O O . THR A 1 122 ? 23.956 36.911 -3.143 1.00 9.64 114 THR A O 1
ATOM 712 N N . TYR A 1 123 ? 24.712 35.496 -4.714 1.00 8.87 115 TYR A N 1
ATOM 713 C CA . TYR A 1 123 ? 24.117 34.329 -4.063 1.00 8.06 115 TYR A CA 1
ATOM 714 C C . TYR A 1 123 ? 24.624 34.168 -2.634 1.00 9.53 115 TYR A C 1
ATOM 715 O O . TYR A 1 123 ? 23.849 33.895 -1.700 1.00 6.73 115 TYR A O 1
ATOM 724 N N . SER A 1 124 ? 25.928 34.329 -2.454 1.00 6.50 116 SER A N 1
ATOM 725 C CA . SER A 1 124 ? 26.500 34.194 -1.121 1.00 8.65 116 SER A CA 1
ATOM 726 C C . SER A 1 124 ? 25.928 35.219 -0.134 1.00 9.38 116 SER A C 1
ATOM 727 O O . SER A 1 124 ? 25.653 34.893 1.015 1.00 8.38 116 SER A O 1
ATOM 730 N N . LYS A 1 125 ? 25.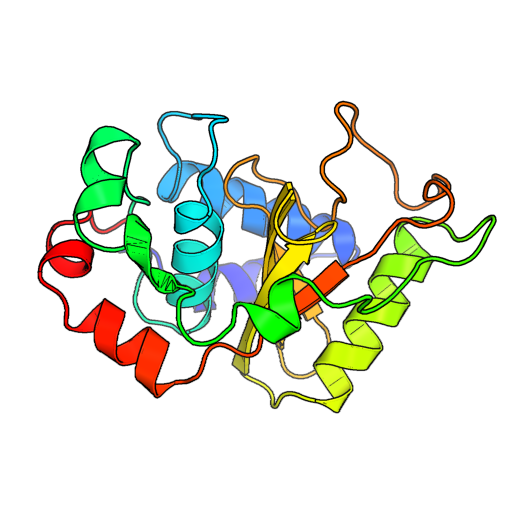750 36.463 -0.578 1.00 9.54 117 LYS A N 1
ATOM 731 C CA . LYS A 1 125 ? 25.276 37.519 0.315 1.00 11.39 117 LYS A CA 1
ATOM 732 C C . LYS A 1 125 ? 23.798 37.356 0.669 1.00 9.62 117 LYS A C 1
ATOM 733 O O . LYS A 1 125 ? 23.394 37.577 1.807 1.00 10.22 117 LYS A O 1
ATOM 739 N N . PHE A 1 126 ? 23.001 36.960 -0.317 1.00 9.36 118 PHE A N 1
ATOM 740 C CA . PHE A 1 126 ? 21.572 36.697 -0.122 1.00 7.44 118 PHE A CA 1
ATOM 741 C C . PHE A 1 126 ? 21.410 35.522 0.849 1.00 10.77 118 PHE A C 1
ATOM 742 O O . PHE A 1 126 ? 20.632 35.583 1.810 1.00 9.41 118 PHE A O 1
ATOM 750 N N . ARG A 1 127 ? 22.153 34.450 0.595 1.00 9.95 119 ARG A N 1
ATOM 751 C CA . ARG A 1 127 ? 22.192 33.302 1.501 1.00 9.66 119 ARG A CA 1
ATOM 752 C C . ARG A 1 127 ? 22.545 33.760 2.933 1.00 10.61 119 ARG A C 1
ATOM 753 O O . ARG A 1 127 ? 21.923 33.334 3.912 1.00 9.68 119 ARG A O 1
ATOM 761 N N . GLU A 1 128 ? 23.551 34.626 3.050 1.00 10.54 120 GLU A N 1
ATOM 762 C CA . GLU A 1 128 ? 24.024 35.068 4.359 1.00 12.78 120 GLU A CA 1
ATOM 763 C C . GLU A 1 128 ? 22.936 35.878 5.074 1.00 12.99 120 GLU A C 1
ATOM 764 O O . GLU A 1 128 ? 22.738 35.761 6.283 1.00 11.37 120 GLU A O 1
ATOM 770 N N . ARG A 1 129 ? 22.201 36.680 4.316 1.00 11.07 121 ARG A N 1
ATOM 771 C CA . ARG A 1 129 ? 21.146 37.493 4.903 1.00 13.29 121 ARG A CA 1
ATOM 772 C C . ARG A 1 129 ? 19.965 36.625 5.346 1.00 11.82 121 ARG A C 1
ATOM 773 O O . ARG A 1 129 ? 19.373 36.867 6.384 1.00 12.60 121 ARG A O 1
ATOM 781 N N . ILE A 1 130 ? 19.615 35.627 4.544 1.00 10.54 122 ILE A N 1
ATOM 782 C CA . ILE A 1 130 ? 18.553 34.692 4.910 1.00 10.10 122 ILE A CA 1
ATOM 783 C C . ILE A 1 130 ? 18.958 33.916 6.169 1.00 11.59 122 ILE A C 1
ATOM 784 O O . ILE A 1 130 ? 18.156 33.745 7.085 1.00 13.15 122 ILE A O 1
ATOM 789 N N . ALA A 1 131 ? 20.214 33.478 6.220 1.00 11.13 123 ALA A N 1
ATOM 790 C CA . ALA A 1 131 ? 20.735 32.753 7.380 1.00 11.28 123 ALA A CA 1
ATOM 791 C C . ALA A 1 131 ? 20.649 33.619 8.649 1.00 12.38 123 ALA A C 1
ATOM 792 O O . ALA A 1 131 ? 20.331 33.125 9.736 1.00 12.56 123 ALA A O 1
ATOM 794 N N . GLU A 1 132 ? 20.920 34.914 8.513 1.00 12.51 124 GLU A N 1
ATOM 795 C CA . GLU A 1 132 ? 20.850 35.807 9.666 1.00 15.79 124 GLU A CA 1
ATOM 796 C C . GLU A 1 132 ? 19.426 35.871 10.208 1.00 13.61 124 GLU A C 1
ATOM 797 O O . GLU A 1 132 ? 19.216 35.820 11.425 1.00 15.19 124 GLU A O 1
ATOM 803 N N . ASN A 1 133 ? 18.451 35.949 9.304 1.00 11.59 125 ASN A N 1
ATOM 804 C CA . ASN A 1 133 ? 17.043 35.908 9.690 1.00 13.78 125 ASN A CA 1
ATOM 805 C C . ASN A 1 133 ? 16.686 34.623 10.442 1.00 13.81 125 ASN A C 1
ATOM 806 O O . ASN A 1 133 ? 16.035 34.667 11.489 1.00 13.59 125 ASN A O 1
ATOM 811 N N . ILE A 1 134 ? 17.097 33.478 9.907 1.00 11.79 126 ILE A N 1
ATOM 812 C CA . ILE A 1 134 ? 16.795 32.199 10.545 1.00 11.64 126 ILE A CA 1
ATOM 813 C C . ILE A 1 134 ? 17.490 32.055 11.900 1.00 12.93 126 ILE A C 1
ATOM 814 O O . ILE A 1 134 ? 16.900 31.542 12.853 1.00 14.48 126 ILE A O 1
ATOM 819 N N . LEU A 1 135 ? 18.747 32.486 11.977 1.00 12.11 127 LEU A N 1
ATOM 820 C CA . LEU A 1 135 ? 19.508 32.429 13.224 1.00 13.99 127 LEU A CA 1
ATOM 821 C C . LEU A 1 135 ? 18.846 33.278 14.307 1.00 15.42 127 LEU A C 1
ATOM 822 O O . LEU A 1 135 ? 18.856 32.921 15.481 1.00 16.91 127 LEU A O 1
ATOM 827 N N . GLN A 1 136 ? 18.294 34.410 13.901 1.00 15.04 128 GLN A N 1
ATOM 828 C CA . GLN A 1 136 ? 17.629 35.323 14.814 1.00 19.73 128 GLN A CA 1
ATOM 829 C C . GLN A 1 136 ? 16.326 34.734 15.367 1.00 18.78 128 GLN A C 1
ATOM 830 O O . GLN A 1 136 ? 15.939 35.017 16.501 1.00 16.93 128 GLN A O 1
ATOM 836 N N . ASN A 1 137 ? 15.662 33.901 14.569 1.00 17.68 129 ASN A N 1
ATOM 837 C CA . ASN A 1 137 ? 14.312 33.448 14.891 1.00 18.39 129 ASN A CA 1
ATOM 838 C C . ASN A 1 137 ? 14.163 31.961 15.189 1.00 17.41 129 ASN A C 1
ATOM 839 O O . ASN A 1 137 ? 13.051 31.448 15.237 1.00 19.37 129 ASN A O 1
ATOM 844 N N . THR A 1 138 ? 15.282 31.276 15.391 1.00 15.37 130 THR A N 1
ATOM 845 C CA . THR A 1 138 ? 15.256 29.867 15.755 1.00 15.43 130 THR A CA 1
ATOM 846 C C . THR A 1 138 ? 16.368 29.579 16.739 1.00 15.35 130 THR A C 1
ATOM 847 O O . THR A 1 138 ? 17.355 30.309 16.805 1.00 15.47 130 THR A O 1
ATOM 851 N N . SER A 1 139 ? 16.218 28.503 17.494 1.00 16.53 131 SER A N 1
ATOM 852 C CA . SER A 1 139 ? 17.246 28.097 18.433 1.00 19.01 131 SER A CA 1
ATOM 853 C C . SER A 1 139 ? 18.117 27.017 17.821 1.00 17.04 131 SER A C 1
ATOM 854 O O . SER A 1 139 ? 17.758 26.392 16.813 1.00 16.86 131 SER A O 1
ATOM 857 N N . LYS A 1 140 ? 19.268 26.802 18.439 1.00 15.91 132 LYS A N 1
ATOM 858 C CA . LYS A 1 140 ? 20.184 25.765 18.017 1.00 16.72 132 LYS A CA 1
ATOM 859 C C . LYS A 1 140 ? 19.447 24.432 17.918 1.00 17.69 132 LYS A C 1
ATOM 860 O O . LYS A 1 140 ? 18.656 24.090 18.795 1.00 14.65 132 LYS A O 1
ATOM 866 N N . GLY A 1 141 ? 19.711 23.683 16.847 1.00 15.38 133 GLY A N 1
ATOM 867 C CA . GLY A 1 141 ? 19.054 22.397 16.618 1.00 12.70 133 GLY A CA 1
ATOM 868 C C . GLY A 1 141 ? 17.767 22.452 15.800 1.00 12.17 133 GLY A C 1
ATOM 869 O O . GLY A 1 141 ? 17.257 21.407 15.362 1.00 9.40 133 GLY A O 1
ATOM 870 N N . SER A 1 142 ? 17.248 23.660 15.581 1.00 8.30 134 SER A N 1
ATOM 871 C CA . SER A 1 142 ? 15.992 23.852 14.855 1.00 10.72 134 SER A CA 1
ATOM 872 C C . SER A 1 142 ? 16.167 23.653 13.357 1.00 10.14 134 SER A C 1
ATOM 873 O O . SER A 1 142 ? 17.271 23.786 12.821 1.00 8.56 134 SER A O 1
ATOM 876 N N . VAL A 1 143 ? 15.059 23.347 12.691 1.00 6.82 135 VAL A N 1
ATOM 877 C CA . VAL A 1 143 ? 15.026 23.306 11.231 1.00 8.36 135 VAL A CA 1
ATOM 878 C C . VAL A 1 143 ? 13.858 24.153 10.740 1.00 8.22 135 VAL A C 1
ATOM 879 O O . VAL A 1 143 ? 12.895 24.373 11.468 1.00 9.82 135 VAL A O 1
ATOM 883 N N . VAL A 1 144 ? 13.955 24.637 9.509 1.00 7.75 136 VAL A N 1
ATOM 884 C CA . VAL A 1 144 ? 12.854 25.350 8.878 1.00 6.92 136 VAL A CA 1
ATOM 885 C C . VAL A 1 144 ? 12.643 24.813 7.462 1.00 8.56 136 VAL A C 1
ATOM 886 O O . VAL A 1 144 ? 13.573 24.307 6.840 1.00 8.21 136 VAL A O 1
ATOM 890 N N . MET A 1 145 ? 11.415 24.914 6.958 1.00 7.80 137 MET A N 1
ATOM 891 C CA . MET A 1 145 ? 11.158 24.638 5.550 1.00 9.67 137 MET A CA 1
ATOM 892 C C . MET A 1 145 ? 11.261 25.979 4.836 1.00 11.33 137 MET A C 1
ATOM 893 O O . MET A 1 145 ? 10.683 26.973 5.276 1.00 11.07 137 MET A O 1
ATOM 898 N N . ILE A 1 146 ? 12.022 26.023 3.754 1.00 9.45 138 ILE A N 1
ATOM 899 C CA . ILE A 1 146 ? 12.246 27.277 3.056 1.00 8.49 138 ILE A CA 1
ATOM 900 C C . ILE A 1 146 ? 11.562 27.248 1.693 1.00 9.92 138 ILE A C 1
ATOM 901 O O . ILE A 1 146 ? 11.984 26.510 0.788 1.00 9.58 138 ILE A O 1
ATOM 906 N N . SER A 1 147 ? 10.498 28.040 1.569 1.00 9.25 139 SER A N 1
ATOM 907 C CA . SER A 1 147 ? 9.769 28.214 0.314 1.00 9.00 139 SER A CA 1
ATOM 908 C C . SER A 1 147 ? 10.542 29.164 -0.586 1.00 10.78 139 SER A C 1
ATOM 909 O O . SER A 1 147 ? 10.940 30.245 -0.151 1.00 9.85 139 SER A O 1
ATOM 912 N N . ILE A 1 148 ? 10.778 28.762 -1.833 1.00 12.10 140 ILE A N 1
ATOM 913 C CA . ILE A 1 148 ? 11.418 29.654 -2.797 1.00 12.55 140 ILE A CA 1
ATOM 914 C C . ILE A 1 148 ? 10.352 30.213 -3.720 1.00 12.45 140 ILE A C 1
ATOM 915 O O . ILE A 1 148 ? 9.612 29.455 -4.343 1.00 11.24 140 ILE A O 1
ATOM 920 N N . GLU A 1 149 ? 10.273 31.540 -3.792 1.00 13.43 141 GLU A N 1
ATOM 921 C CA . GLU A 1 149 ? 9.300 32.215 -4.639 1.00 14.98 141 GLU A CA 1
ATOM 922 C C . GLU A 1 149 ? 7.901 31.626 -4.457 1.00 14.62 141 GLU A C 1
ATOM 923 O O . GLU A 1 149 ? 7.288 31.137 -5.412 1.00 14.38 141 GLU A O 1
ATOM 929 N N . GLN A 1 150 ? 7.400 31.676 -3.228 1.00 11.62 142 GLN A N 1
ATOM 930 C CA . GLN A 1 150 ? 6.047 31.210 -2.916 1.00 15.82 142 GLN A CA 1
ATOM 931 C C . GLN A 1 150 ? 5.810 29.765 -3.354 1.00 18.35 142 GLN A C 1
ATOM 932 O O . GLN A 1 150 ? 4.889 29.485 -4.132 1.00 19.13 142 GLN A O 1
ATOM 938 N N . ALA A 1 151 ? 6.648 28.852 -2.855 1.00 17.51 143 ALA A N 1
ATOM 939 C CA . ALA A 1 151 ? 6.489 27.415 -3.110 1.00 17.72 143 ALA A CA 1
ATOM 940 C C . ALA A 1 151 ? 6.729 26.986 -4.565 1.00 18.24 143 ALA A C 1
ATOM 941 O O . ALA A 1 151 ? 6.172 25.984 -5.028 1.00 18.66 143 ALA A O 1
ATOM 943 N N . THR A 1 152 ? 7.551 27.740 -5.284 1.00 16.20 144 THR A N 1
ATOM 944 C CA . THR A 1 152 ? 8.003 27.300 -6.587 1.00 16.27 144 THR A CA 1
ATOM 945 C C . THR A 1 152 ? 8.916 26.092 -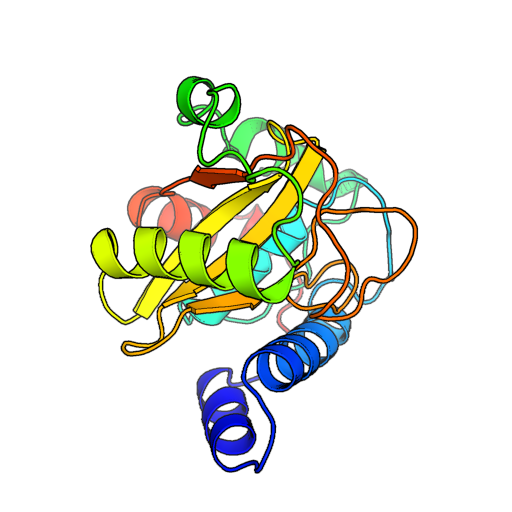6.385 1.00 17.57 144 THR A C 1
ATOM 946 O O . THR A 1 152 ? 8.987 25.214 -7.234 1.00 15.22 144 THR A O 1
ATOM 950 N N . HIS A 1 153 ? 9.610 26.059 -5.247 1.00 14.61 145 HIS A N 1
ATOM 951 C CA . HIS A 1 153 ? 10.545 24.978 -4.913 1.00 13.77 145 HIS A CA 1
ATOM 952 C C . HIS A 1 153 ? 10.796 25.072 -3.414 1.00 12.18 145 HIS A C 1
ATOM 953 O O . HIS A 1 153 ? 10.532 26.104 -2.799 1.00 12.57 145 HIS A O 1
ATOM 960 N N . TRP A 1 154 ? 11.256 23.981 -2.823 1.00 10.76 146 TRP A N 1
ATOM 961 C CA . TRP A 1 154 ? 11.484 23.930 -1.392 1.00 11.77 146 TRP A CA 1
ATOM 962 C C . TRP A 1 154 ? 12.910 23.500 -1.103 1.00 11.89 146 TRP A C 1
ATOM 963 O O . TRP A 1 154 ? 13.431 22.587 -1.757 1.00 10.85 146 TRP A O 1
ATOM 974 N N . ILE A 1 155 ? 13.530 24.151 -0.120 1.00 10.83 147 ILE A N 1
ATOM 975 C CA . ILE A 1 155 ? 14.758 23.634 0.465 1.00 10.23 147 ILE A CA 1
ATOM 976 C C . ILE A 1 155 ? 14.638 23.624 1.988 1.00 12.05 147 ILE A C 1
ATOM 977 O O . ILE A 1 155 ? 13.668 24.146 2.554 1.00 9.06 147 ILE A O 1
ATOM 982 N N . ALA A 1 156 ? 15.608 23.011 2.652 1.00 10.47 148 ALA A N 1
ATOM 983 C CA . ALA A 1 156 ? 15.552 22.906 4.096 1.00 11.39 148 ALA A CA 1
ATOM 984 C C . ALA A 1 156 ? 16.659 23.752 4.712 1.00 10.57 148 ALA A C 1
ATOM 985 O O . ALA A 1 156 ? 17.692 23.997 4.084 1.00 8.73 148 ALA A O 1
ATOM 987 N N . GLY A 1 157 ? 16.420 24.221 5.928 1.00 8.31 149 GLY A N 1
ATOM 988 C CA . GLY A 1 157 ? 17.414 24.995 6.664 1.00 8.16 149 GLY A CA 1
ATOM 989 C C . GLY A 1 157 ? 17.591 24.375 8.036 1.00 10.75 149 GLY A C 1
ATOM 990 O O . GLY A 1 157 ? 16.600 24.049 8.704 1.00 7.64 149 GLY A O 1
ATOM 991 N N . PHE A 1 158 ? 18.848 24.233 8.457 1.00 9.18 150 PHE A N 1
ATOM 992 C CA . PHE A 1 158 ? 19.188 23.662 9.758 1.00 10.71 150 PHE A CA 1
ATOM 993 C C . PHE A 1 158 ? 20.076 24.621 10.547 1.00 10.13 150 PHE A C 1
ATOM 994 O O . PHE A 1 158 ? 21.108 25.075 10.061 1.00 9.49 150 PHE A O 1
ATOM 1002 N N . ASN A 1 159 ? 19.647 24.953 11.760 1.00 11.72 151 ASN A N 1
ATOM 1003 C CA . ASN A 1 159 ? 20.403 25.824 12.650 1.00 11.96 151 ASN A CA 1
ATOM 1004 C C . ASN A 1 159 ? 21.319 24.963 13.529 1.00 12.07 151 ASN A C 1
ATOM 1005 O O . ASN A 1 159 ? 20.843 24.237 14.398 1.00 11.18 151 ASN A O 1
ATOM 1010 N N . ASP A 1 160 ? 22.627 25.018 13.286 1.00 10.87 152 ASP A N 1
ATOM 1011 C CA . ASP A 1 160 ? 23.547 24.214 14.076 1.00 14.51 152 ASP A CA 1
ATOM 1012 C C . ASP A 1 160 ? 24.054 24.928 15.333 1.00 15.11 152 ASP A C 1
ATOM 1013 O O . ASP A 1 160 ? 24.908 24.413 16.035 1.00 17.48 152 ASP A O 1
ATOM 1018 N N . GLY A 1 161 ? 23.513 26.106 15.621 1.00 15.63 153 GLY A N 1
ATOM 1019 C CA . GLY A 1 161 ? 23.934 26.865 16.804 1.00 19.28 153 GLY A CA 1
ATOM 1020 C C . GLY A 1 161 ? 24.770 28.080 16.457 1.00 21.67 153 GLY A C 1
ATOM 1021 O O . GLY A 1 161 ? 24.689 29.113 17.126 1.00 23.14 153 GLY A O 1
ATOM 1022 N N . GLU A 1 162 ? 25.582 27.961 15.412 1.00 21.23 154 GLU A N 1
ATOM 1023 C CA . GLU A 1 162 ? 26.355 29.097 14.931 1.00 21.86 154 GLU A CA 1
ATOM 1024 C C . GLU A 1 162 ? 26.070 29.482 13.477 1.00 19.29 154 GLU A C 1
ATOM 1025 O O . GLU A 1 162 ? 26.177 30.652 13.105 1.00 20.33 154 GLU A O 1
ATOM 1031 N N . LYS A 1 163 ? 25.693 28.515 12.653 1.00 16.00 155 LYS A N 1
ATOM 1032 C CA . LYS A 1 163 ? 25.392 28.832 11.264 1.00 14.19 155 LYS A CA 1
ATOM 1033 C C . LYS A 1 163 ? 24.154 28.095 10.783 1.00 14.87 155 LYS A C 1
ATOM 1034 O O . LYS A 1 163 ? 23.693 27.148 11.425 1.00 11.91 155 LYS A O 1
ATOM 1040 N N . ILE A 1 164 ? 23.646 28.512 9.628 1.00 11.04 156 ILE A N 1
ATOM 1041 C CA . ILE A 1 164 ? 22.549 27.786 8.985 1.00 11.77 156 ILE A CA 1
ATOM 1042 C C . ILE A 1 164 ? 23.081 26.960 7.822 1.00 11.50 156 ILE A C 1
ATOM 1043 O O . ILE A 1 164 ? 23.808 27.466 6.953 1.00 12.62 156 ILE A O 1
ATOM 1048 N N . MET A 1 165 ? 22.733 25.681 7.807 1.00 8.42 157 MET A N 1
ATOM 1049 C CA . MET A 1 165 ? 23.047 24.841 6.664 1.00 10.15 157 MET A CA 1
ATOM 1050 C C . MET A 1 165 ? 21.798 24.798 5.795 1.00 10.12 157 MET A C 1
ATOM 1051 O O . MET A 1 165 ? 20.701 24.542 6.301 1.00 10.51 157 MET A O 1
ATOM 1056 N N . PHE A 1 166 ? 21.955 25.084 4.504 1.00 9.07 158 PHE A N 1
ATOM 1057 C CA . PHE A 1 166 ? 20.849 25.009 3.554 1.00 6.45 158 PHE A CA 1
ATOM 1058 C C . PHE A 1 166 ? 20.983 23.713 2.745 1.00 8.96 158 PHE A C 1
ATOM 1059 O O . PHE A 1 166 ? 22.031 23.444 2.159 1.00 8.06 158 PHE A O 1
ATOM 1067 N N . LEU A 1 167 ? 19.924 22.913 2.709 1.00 7.75 159 LEU A N 1
ATOM 1068 C CA . LEU A 1 167 ? 20.005 21.600 2.069 1.00 8.61 159 LEU A CA 1
ATOM 1069 C C . LEU A 1 167 ? 18.924 21.395 1.024 1.00 9.82 159 LEU A C 1
ATOM 1070 O O . LEU A 1 167 ? 17.732 21.500 1.318 1.00 9.32 159 LEU A O 1
ATOM 1075 N N . ASP A 1 168 ? 19.353 21.116 -0.202 1.00 8.52 160 ASP A N 1
ATOM 1076 C CA . ASP A 1 168 ? 18.444 20.725 -1.271 1.00 9.01 160 ASP A CA 1
ATOM 1077 C C . ASP A 1 168 ? 18.708 19.262 -1.569 1.00 9.27 160 ASP A C 1
ATOM 1078 O O . ASP A 1 168 ? 19.477 18.940 -2.472 1.00 10.74 160 ASP A O 1
ATOM 1083 N N . VAL A 1 169 ? 18.104 18.375 -0.790 1.00 8.65 161 VAL A N 1
ATOM 1084 C CA . VAL A 1 169 ? 18.356 16.957 -0.932 1.00 10.31 161 VAL A CA 1
ATOM 1085 C C . VAL A 1 169 ? 17.642 16.332 -2.141 1.00 12.30 161 VAL A C 1
ATOM 1086 O O . VAL A 1 169 ? 17.910 15.186 -2.476 1.00 14.97 161 VAL A O 1
ATOM 1090 N N . GLN A 1 170 ? 16.745 17.067 -2.798 1.00 12.26 162 GLN A N 1
ATOM 1091 C CA . GLN A 1 170 ? 16.210 16.563 -4.072 1.00 14.23 162 GLN A CA 1
ATOM 1092 C C . GLN A 1 170 ? 17.312 16.493 -5.136 1.00 14.46 162 GLN A C 1
ATOM 1093 O O . GLN A 1 170 ? 17.481 15.467 -5.801 1.00 16.09 162 GLN A O 1
ATOM 1099 N N . THR A 1 171 ? 18.062 17.586 -5.268 1.00 15.43 163 THR A N 1
ATOM 1100 C CA . THR A 1 171 ? 19.086 17.729 -6.303 1.00 15.66 163 THR A CA 1
ATOM 1101 C C . THR A 1 171 ? 20.489 17.458 -5.777 1.00 13.84 163 THR A C 1
ATOM 1102 O O . THR A 1 171 ? 21.435 17.360 -6.558 1.00 13.03 163 THR A O 1
ATOM 1106 N N . GLY A 1 172 ? 20.628 17.350 -4.456 1.00 10.36 164 GLY A N 1
ATOM 1107 C CA . GLY A 1 172 ? 21.931 17.182 -3.838 1.00 12.50 164 GLY A CA 1
ATOM 1108 C C . GLY A 1 172 ? 22.762 18.452 -3.891 1.00 14.24 164 GLY A C 1
ATOM 1109 O O . GLY A 1 172 ? 23.977 18.408 -4.121 1.00 16.49 164 GLY A O 1
ATOM 1110 N N . LYS A 1 173 ? 22.112 19.589 -3.675 1.00 11.92 165 LYS A N 1
ATOM 1111 C CA . LYS A 1 173 ? 22.808 20.875 -3.671 1.00 11.34 165 LYS A CA 1
ATOM 1112 C C . LYS A 1 173 ? 22.611 21.581 -2.341 1.00 10.17 165 LYS A C 1
ATOM 1113 O O . LYS A 1 173 ? 21.716 21.234 -1.574 1.00 8.79 165 LYS A O 1
ATOM 1119 N N . GLY A 1 174 ? 23.447 22.575 -2.068 1.00 10.46 166 GLY A N 1
ATOM 1120 C CA . GLY A 1 174 ? 23.221 23.461 -0.929 1.00 10.96 166 GLY A CA 1
ATOM 1121 C C . GLY A 1 174 ? 22.249 24.555 -1.327 1.00 10.40 166 GLY A C 1
ATOM 1122 O O . GLY A 1 174 ? 21.378 24.339 -2.164 1.00 10.01 166 GLY A O 1
ATOM 1123 N N . PHE A 1 175 ? 22.404 25.734 -0.738 1.00 8.95 167 PHE A N 1
ATOM 1124 C CA . PHE A 1 175 ? 21.564 26.882 -1.062 1.00 9.75 167 PHE A CA 1
ATOM 1125 C C . PHE A 1 175 ? 21.474 27.115 -2.561 1.00 10.92 167 PHE A C 1
ATOM 1126 O O . PHE A 1 175 ? 22.482 27.145 -3.259 1.00 10.56 167 PHE A O 1
ATOM 1134 N N . ASN A 1 176 ? 20.256 27.287 -3.049 1.00 8.84 168 ASN A N 1
ATOM 1135 C CA . ASN A 1 176 ? 20.031 27.665 -4.439 1.00 11.09 168 ASN A CA 1
ATOM 1136 C C . ASN A 1 176 ? 18.619 28.195 -4.544 1.00 11.90 168 ASN A C 1
ATOM 1137 O O . ASN A 1 176 ? 17.850 28.129 -3.570 1.00 12.74 168 ASN A O 1
ATOM 1142 N N . LEU A 1 177 ? 18.282 28.755 -5.700 1.00 8.14 169 LEU A N 1
ATOM 1143 C CA . LEU A 1 177 ? 16.971 29.351 -5.878 1.00 11.03 169 LEU A CA 1
ATOM 1144 C C . LEU A 1 177 ? 16.253 28.687 -7.044 1.00 12.23 169 LEU A C 1
ATOM 1145 O O . LEU A 1 177 ? 15.376 29.272 -7.669 1.00 11.15 169 LEU A O 1
ATOM 1150 N N . TYR A 1 178 ? 16.643 27.450 -7.326 1.00 9.46 170 TYR A N 1
ATOM 1151 C CA . TYR A 1 178 ? 15.949 26.656 -8.312 1.00 12.82 170 TYR A CA 1
ATOM 1152 C C . TYR A 1 178 ? 16.094 27.205 -9.734 1.00 13.21 170 TYR A C 1
ATOM 1153 O O . TYR A 1 178 ? 15.237 26.970 -10.575 1.00 13.06 170 TYR A O 1
ATOM 1162 N N . ASP A 1 179 ? 17.173 27.935 -10.009 1.00 12.25 171 ASP A N 1
ATOM 1163 C CA . ASP A 1 179 ? 17.455 28.341 -11.385 1.00 13.42 171 ASP A CA 1
ATOM 1164 C C . ASP A 1 179 ? 17.839 27.056 -12.127 1.00 14.01 171 ASP A C 1
ATOM 1165 O O . ASP A 1 179 ? 18.381 26.142 -11.521 1.00 11.75 171 ASP A O 1
ATOM 1170 N N . PRO A 1 180 ? 17.518 26.959 -13.425 1.00 15.60 172 PRO A N 1
ATOM 1171 C CA . PRO A 1 180 ? 17.836 25.742 -14.177 1.00 16.79 172 PRO A CA 1
ATOM 1172 C C . PRO A 1 180 ? 19.338 25.522 -14.392 1.00 15.56 172 PRO A C 1
ATOM 1173 O O . PRO A 1 180 ? 19.734 24.454 -14.847 1.00 18.00 172 PRO A O 1
ATOM 1177 N N . VAL A 1 181 ? 20.161 26.522 -14.098 1.00 12.76 173 VAL A N 1
ATOM 1178 C CA . VAL A 1 181 ? 21.619 26.335 -14.152 1.00 14.16 173 VAL A CA 1
ATOM 1179 C C . VAL A 1 181 ? 22.243 26.560 -12.774 1.00 12.79 173 VAL A C 1
ATOM 1180 O O . VAL A 1 181 ? 21.697 27.305 -11.959 1.00 12.09 173 VAL A O 1
ATOM 1184 N N . GLU A 1 182 ? 23.373 25.901 -12.527 1.00 11.12 174 GLU A N 1
ATOM 1185 C CA . GLU A 1 182 ? 24.111 26.047 -11.280 1.00 13.61 174 GLU A CA 1
ATOM 1186 C C . GLU A 1 182 ? 24.572 27.488 -11.148 1.00 13.42 174 GLU A C 1
ATOM 1187 O O . GLU A 1 182 ? 24.767 28.178 -12.144 1.00 13.78 174 GLU A O 1
ATOM 1193 N N . LYS A 1 183 ? 24.746 27.938 -9.914 1.00 14.90 175 LYS A N 1
ATOM 1194 C CA . LYS A 1 183 ? 25.184 29.308 -9.659 1.00 15.99 175 LYS A CA 1
ATOM 1195 C C . LYS A 1 183 ? 26.318 29.307 -8.639 1.00 15.36 175 LYS A C 1
ATOM 1196 O O . LYS A 1 183 ? 26.169 28.768 -7.552 1.00 15.96 175 LYS A O 1
ATOM 1202 N N . SER A 1 184 ? 27.444 29.922 -8.970 1.00 16.90 176 SER A N 1
ATOM 1203 C CA . SER A 1 184 ? 28.514 30.010 -7.988 1.00 17.81 176 SER A CA 1
ATOM 1204 C C . SER A 1 184 ? 28.141 31.066 -6.947 1.00 16.85 176 SER A C 1
ATOM 1205 O O . SER A 1 184 ? 27.183 31.815 -7.137 1.00 13.47 176 SER A O 1
ATOM 1208 N N . PRO A 1 185 ? 28.876 31.103 -5.828 1.00 12.93 177 PRO A N 1
ATOM 1209 C CA . PRO A 1 185 ? 28.631 32.034 -4.732 1.00 12.21 177 PRO A CA 1
ATOM 1210 C C . PRO A 1 185 ? 28.651 33.497 -5.182 1.00 12.76 177 PRO A C 1
ATOM 1211 O O . PRO A 1 185 ? 27.972 34.329 -4.578 1.00 10.63 177 PRO A O 1
ATOM 1215 N N . ASP A 1 186 ? 29.426 33.814 -6.221 1.00 11.19 178 ASP A N 1
ATOM 1216 C CA . ASP A 1 186 ? 29.561 35.219 -6.651 1.00 10.74 178 ASP A CA 1
ATOM 1217 C C . ASP A 1 186 ? 28.593 35.647 -7.763 1.00 11.05 178 ASP A C 1
ATOM 1218 O O . ASP A 1 186 ? 28.647 36.782 -8.239 1.00 10.17 178 ASP A O 1
ATOM 1223 N N . ALA A 1 187 ? 27.716 34.739 -8.169 1.00 10.00 179 ALA A N 1
ATOM 1224 C CA . ALA A 1 187 ? 26.708 35.046 -9.172 1.00 11.53 179 ALA A CA 1
ATOM 1225 C C . ALA A 1 187 ? 25.689 35.996 -8.589 1.00 12.18 179 ALA A C 1
ATOM 1226 O O . ALA A 1 187 ? 25.428 35.969 -7.398 1.00 10.70 179 ALA A O 1
ATOM 1228 N N . PHE A 1 188 ? 25.097 36.824 -9.437 1.00 12.22 180 PHE A N 1
ATOM 1229 C CA . PHE A 1 188 ? 24.107 37.779 -8.978 1.00 14.02 180 PHE A CA 1
ATOM 1230 C C . PHE A 1 188 ? 22.735 37.130 -8.935 1.00 12.92 180 PHE A C 1
ATOM 1231 O O . PHE A 1 188 ? 22.379 36.363 -9.821 1.00 14.66 180 PHE A O 1
ATOM 1239 N N . VAL A 1 189 ? 21.962 37.446 -7.905 1.00 12.44 181 VAL A N 1
ATOM 1240 C CA . VAL A 1 189 ? 20.607 36.927 -7.784 1.00 11.74 181 VAL A CA 1
ATOM 1241 C C . VAL A 1 189 ? 19.682 37.776 -8.651 1.00 12.84 181 VAL A C 1
ATOM 1242 O O . VAL A 1 189 ? 19.790 38.998 -8.645 1.00 12.52 181 VAL A O 1
ATOM 1246 N N . ASP A 1 190 ? 18.794 37.131 -9.411 1.00 17.68 182 ASP A N 1
ATOM 1247 C CA . ASP A 1 190 ? 17.824 37.843 -10.250 1.00 19.00 182 ASP A CA 1
ATOM 1248 C C . ASP A 1 190 ? 16.986 38.778 -9.409 1.00 18.98 182 ASP A C 1
ATOM 1249 O O . ASP A 1 190 ? 16.541 38.409 -8.323 1.00 15.36 182 ASP A O 1
ATOM 1254 N N . GLU A 1 191 ? 16.754 39.982 -9.919 1.00 17.95 183 GLU A N 1
ATOM 1255 C CA . GLU A 1 191 ? 15.937 40.957 -9.206 1.00 19.25 183 GLU A CA 1
ATOM 1256 C C . GLU A 1 191 ? 14.609 40.363 -8.740 1.00 18.32 183 GLU A C 1
ATOM 1257 O O . GLU A 1 191 ? 14.004 39.546 -9.434 1.00 19.31 183 GLU A O 1
ATOM 1263 N N . ASN A 1 192 ? 14.169 40.768 -7.554 1.00 17.67 184 ASN A N 1
ATOM 1264 C CA . ASN A 1 192 ? 12.876 40.334 -7.026 1.00 16.93 184 ASN A CA 1
ATOM 1265 C C . ASN A 1 192 ? 12.780 38.837 -6.721 1.00 16.55 184 ASN A C 1
ATOM 1266 O O . ASN A 1 192 ? 11.675 38.295 -6.648 1.00 16.00 184 ASN A O 1
ATOM 1271 N N . SER A 1 193 ? 13.919 38.163 -6.556 1.00 14.10 185 SER A N 1
ATOM 1272 C CA . SER A 1 193 ? 13.900 36.778 -6.065 1.00 13.53 185 SER A CA 1
ATOM 1273 C C . SER A 1 193 ? 13.486 36.820 -4.601 1.00 12.90 185 SER A C 1
ATOM 1274 O O . SER A 1 193 ? 13.720 37.827 -3.913 1.00 14.10 185 SER A O 1
ATOM 1277 N N . SER A 1 194 ? 12.883 35.746 -4.102 1.00 10.03 186 SER A N 1
ATOM 1278 C CA . SER A 1 194 ? 12.439 35.752 -2.699 1.00 11.71 186 SER A CA 1
ATOM 1279 C C . SER A 1 194 ? 12.426 34.362 -2.075 1.00 8.85 186 SER A C 1
ATOM 1280 O O . SER A 1 194 ? 12.355 33.361 -2.780 1.00 8.08 186 SER A O 1
ATOM 1283 N N . VAL A 1 195 ? 12.524 34.310 -0.751 1.00 9.63 187 VAL A N 1
ATOM 1284 C CA . VAL A 1 195 ? 12.239 33.083 -0.020 1.00 8.51 187 VAL A CA 1
ATOM 1285 C C . VAL A 1 195 ? 11.292 33.393 1.134 1.00 11.21 187 VAL A C 1
ATOM 1286 O O . VAL A 1 195 ? 11.277 34.516 1.662 1.00 10.61 187 VAL A O 1
ATOM 1290 N N . GLN A 1 196 ? 10.503 32.396 1.525 1.00 8.42 188 GLN A N 1
ATOM 1291 C CA . GLN A 1 196 ? 9.645 32.521 2.698 1.00 9.58 188 GLN A CA 1
ATOM 1292 C C . GLN A 1 196 ? 10.034 31.423 3.687 1.00 9.47 188 GLN A C 1
ATOM 1293 O O . GLN A 1 196 ? 10.018 30.226 3.357 1.00 8.80 188 GLN A O 1
ATOM 1299 N N . VAL A 1 197 ? 10.419 31.835 4.886 1.00 10.05 189 VAL A N 1
ATOM 1300 C CA . VAL A 1 197 ? 10.901 30.891 5.881 1.00 10.78 189 VAL A CA 1
ATOM 1301 C C . VAL A 1 197 ? 9.716 30.367 6.675 1.00 10.91 189 VAL A C 1
ATOM 1302 O O . VAL A 1 197 ? 9.093 31.100 7.435 1.00 10.60 189 VAL A O 1
ATOM 1306 N N . ILE A 1 198 ? 9.401 29.096 6.487 1.00 8.47 190 ILE A N 1
ATOM 1307 C CA . ILE A 1 198 ? 8.205 28.535 7.079 1.00 11.20 190 ILE A CA 1
ATOM 1308 C C . ILE A 1 198 ? 8.555 27.802 8.360 1.00 10.75 190 ILE A C 1
ATOM 1309 O O . ILE A 1 198 ? 9.293 26.822 8.340 1.00 8.93 190 ILE A O 1
ATOM 1314 N N . HIS A 1 199 ? 8.043 28.293 9.485 1.00 9.74 191 HIS A N 1
ATOM 1315 C CA . HIS A 1 199 ? 8.358 27.677 10.765 1.00 9.04 191 HIS A CA 1
ATOM 1316 C C . HIS A 1 199 ? 7.382 26.554 11.094 1.00 11.21 191 HIS A C 1
ATOM 1317 O O . HIS A 1 199 ? 6.459 26.714 11.898 1.00 10.67 191 HIS A O 1
ATOM 1324 N N . VAL A 1 200 ? 7.587 25.418 10.434 1.00 9.42 192 VAL A N 1
ATOM 1325 C CA . VAL A 1 200 ? 6.864 24.198 10.744 1.00 9.94 192 VAL A CA 1
ATOM 1326 C C . VAL A 1 200 ? 7.078 23.904 12.235 1.00 11.57 192 VAL A C 1
ATOM 1327 O O . VAL A 1 200 ? 8.196 23.975 12.735 1.00 8.40 192 VAL A O 1
ATOM 1331 N N . SER A 1 201 ? 6.000 23.608 12.952 1.00 10.64 193 SER A N 1
ATOM 1332 C CA . SER A 1 201 ? 6.102 23.420 14.395 1.00 9.75 193 SER A CA 1
ATOM 1333 C C . SER A 1 201 ? 6.618 22.029 14.744 1.00 8.00 193 SER A C 1
ATOM 1334 O O . SER A 1 201 ? 6.558 21.094 13.926 1.00 7.19 193 SER A O 1
ATOM 1337 N N . ASP A 1 202 ? 7.108 21.885 15.972 1.00 9.54 194 ASP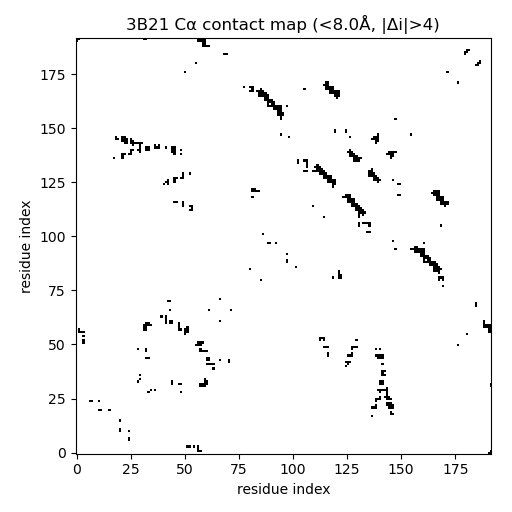 A N 1
ATOM 1338 C CA . ASP A 1 202 ? 7.518 20.578 16.469 1.00 9.12 194 ASP A CA 1
ATOM 1339 C C . ASP A 1 202 ? 6.337 19.622 16.389 1.00 8.90 194 ASP A C 1
ATOM 1340 O O . ASP A 1 202 ? 6.488 18.437 16.073 1.00 7.95 194 ASP A O 1
ATOM 1345 N N . GLN A 1 203 ? 5.155 20.136 16.714 1.00 8.66 195 GLN A N 1
ATOM 1346 C CA . GLN A 1 203 ? 3.943 19.334 16.651 1.00 8.05 195 GLN A CA 1
ATOM 1347 C C . GLN A 1 203 ? 3.763 18.738 15.258 1.00 9.53 195 GLN A C 1
ATOM 1348 O O . GLN A 1 203 ? 3.424 17.562 15.103 1.00 8.29 195 GLN A O 1
ATOM 1354 N N . GLU A 1 204 ? 3.958 19.564 14.237 1.00 8.77 196 GLU A N 1
ATOM 1355 C CA . GLU A 1 204 ? 3.783 19.097 12.857 1.00 6.31 196 GLU A CA 1
ATOM 1356 C C . GLU A 1 204 ? 4.815 18.048 12.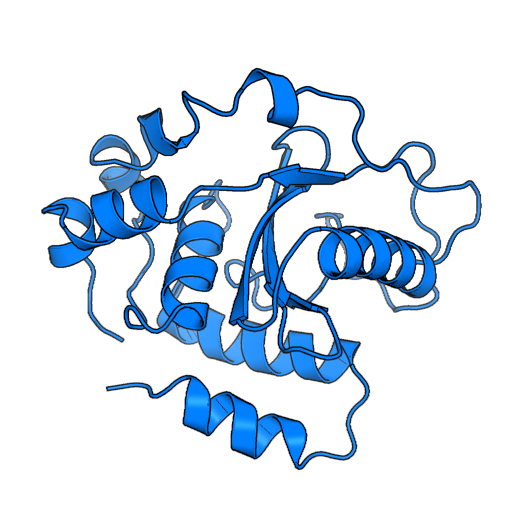461 1.00 6.28 196 GLU A C 1
ATOM 1357 O O . GLU A 1 204 ? 4.481 17.066 11.795 1.00 6.76 196 GLU A O 1
ATOM 1363 N N . PHE A 1 205 ? 6.069 18.235 12.867 1.00 6.62 197 PHE A N 1
ATOM 1364 C CA . PHE A 1 205 ? 7.077 17.215 12.576 1.00 8.95 197 PHE A CA 1
ATOM 1365 C C . PHE A 1 205 ? 6.810 15.906 13.307 1.00 9.91 197 PHE A C 1
ATOM 1366 O O . PHE A 1 205 ? 7.038 14.817 12.764 1.00 9.53 197 PHE A O 1
ATOM 1374 N N . ASP A 1 206 ? 6.343 16.011 14.549 1.00 11.96 198 ASP A N 1
ATOM 1375 C CA . ASP A 1 206 ? 6.097 14.823 15.362 1.00 12.58 198 ASP A CA 1
ATOM 1376 C C . ASP A 1 206 ? 4.834 14.101 14.894 1.00 11.33 198 ASP A C 1
ATOM 1377 O O . ASP A 1 206 ? 4.746 12.869 14.964 1.00 10.50 198 ASP A O 1
ATOM 1382 N N . HIS A 1 207 ? 3.856 14.860 14.406 1.00 9.85 199 HIS A N 1
ATOM 1383 C CA . HIS A 1 207 ? 2.695 14.227 13.779 1.00 11.33 199 HIS A CA 1
ATOM 1384 C C . HIS A 1 207 ? 3.117 13.397 12.562 1.00 9.54 199 HIS A C 1
ATOM 1385 O O . HIS A 1 207 ? 2.626 12.297 12.355 1.00 9.44 199 HIS A O 1
ATOM 1392 N N . TYR A 1 208 ? 4.037 13.916 11.761 1.00 8.90 200 TYR A N 1
ATOM 1393 C CA . TYR A 1 208 ? 4.533 13.144 10.631 1.00 9.19 200 TYR A CA 1
ATOM 1394 C C . TYR A 1 208 ? 5.258 11.886 11.124 1.00 9.68 200 TYR A C 1
ATOM 1395 O O . TYR A 1 208 ? 4.982 10.773 10.661 1.00 8.18 200 TYR A O 1
ATOM 1404 N N . ALA A 1 209 ? 6.159 12.060 12.091 1.00 8.31 201 ALA A N 1
ATOM 1405 C CA . ALA A 1 209 ? 6.910 10.934 12.653 1.00 10.01 201 ALA A CA 1
ATOM 1406 C C . ALA A 1 209 ? 6.003 9.824 13.192 1.00 10.61 201 ALA A C 1
ATOM 1407 O O . ALA A 1 209 ? 6.384 8.649 13.200 1.00 10.17 201 ALA A O 1
ATOM 1409 N N . ASN A 1 210 ? 4.793 10.182 13.611 1.00 8.58 202 ASN A N 1
ATOM 1410 C CA . ASN A 1 210 ? 3.871 9.185 14.137 1.00 9.07 202 ASN A CA 1
ATOM 1411 C C . ASN A 1 210 ? 2.918 8.610 13.094 1.00 11.41 202 ASN A C 1
ATOM 1412 O O . ASN A 1 210 ? 2.097 7.755 13.424 1.00 11.25 202 ASN A O 1
ATOM 1417 N N . SER A 1 211 ? 3.037 9.062 11.844 1.00 6.59 203 SER A N 1
ATOM 1418 C CA . SER A 1 211 ? 2.093 8.664 10.809 1.00 10.21 203 SER A CA 1
ATOM 1419 C C . SER A 1 211 ? 2.470 7.328 10.150 1.00 11.27 203 SER A C 1
ATOM 1420 O O . SER A 1 211 ? 3.644 6.965 10.088 1.00 8.36 203 SER A O 1
ATOM 1423 N N . SER A 1 212 ? 1.465 6.599 9.673 1.00 9.80 204 SER A N 1
ATOM 1424 C CA . SER A 1 212 ? 1.709 5.384 8.899 1.00 13.07 204 SER A CA 1
ATOM 1425 C C . SER A 1 212 ? 2.526 5.688 7.647 1.00 12.00 204 SER A C 1
ATOM 1426 O O . SER A 1 212 ? 3.343 4.875 7.220 1.00 11.29 204 SER A O 1
ATOM 1429 N N . SER A 1 213 ? 2.282 6.853 7.046 1.00 11.36 205 SER A N 1
ATOM 1430 C CA . SER A 1 213 ? 3.025 7.278 5.868 1.00 11.62 205 SER A CA 1
ATOM 1431 C C . SER A 1 213 ? 4.535 7.305 6.140 1.00 11.29 205 SER A C 1
ATOM 1432 O O . SER A 1 213 ? 5.321 6.635 5.458 1.00 12.40 205 SER A O 1
ATOM 1435 N N . TRP A 1 214 ? 4.943 8.082 7.132 1.00 10.34 206 TRP A N 1
ATOM 1436 C CA . TRP A 1 214 ? 6.349 8.142 7.520 1.00 9.86 206 TRP A CA 1
ATOM 1437 C C . TRP A 1 214 ? 6.891 6.746 7.777 1.00 12.13 206 TRP A C 1
ATOM 1438 O O . TRP A 1 214 ? 7.925 6.355 7.231 1.00 11.11 206 TRP A O 1
ATOM 1449 N N . LYS A 1 215 ? 6.167 5.986 8.596 1.00 12.68 207 LYS A N 1
ATOM 1450 C CA . LYS A 1 215 ? 6.617 4.666 9.029 1.00 14.80 207 LYS A CA 1
ATOM 1451 C C . LYS A 1 215 ? 6.790 3.680 7.883 1.00 15.58 207 LYS A C 1
ATOM 1452 O O . LYS A 1 215 ? 7.615 2.775 7.977 1.00 14.70 207 LYS A O 1
ATOM 1458 N N . SER A 1 216 ? 6.030 3.859 6.801 1.00 15.90 208 SER A N 1
ATOM 1459 C CA . SER A 1 216 ? 6.185 3.005 5.625 1.00 15.77 208 SER A CA 1
ATOM 1460 C C . SER A 1 216 ? 7.287 3.459 4.652 1.00 15.84 208 SER A C 1
ATOM 1461 O O . SER A 1 216 ? 7.580 2.757 3.693 1.00 14.10 208 SER A O 1
ATOM 1464 N N . LYS A 1 217 ? 7.903 4.616 4.899 1.00 13.10 209 LYS A N 1
ATOM 1465 C CA . LYS A 1 217 ? 9.042 5.052 4.082 1.00 12.93 209 LYS A CA 1
ATOM 1466 C C . LYS A 1 217 ? 10.301 4.262 4.452 1.00 15.17 209 LYS A C 1
ATOM 1467 O O . LYS A 1 217 ? 10.551 3.977 5.630 1.00 12.69 209 LYS A O 1
ATOM 1473 N N . ARG A 1 218 ? 11.094 3.908 3.445 1.00 13.78 210 ARG A N 1
ATOM 1474 C CA . ARG A 1 218 ? 12.278 3.089 3.683 1.00 16.85 210 ARG A CA 1
ATOM 1475 C C . ARG A 1 218 ? 13.305 3.794 4.558 1.00 17.33 210 ARG A C 1
ATOM 1476 O O . ARG A 1 218 ? 13.742 4.908 4.259 1.00 15.42 210 ARG A O 1
ATOM 1484 N N . LEU A 1 219 ? 13.694 3.128 5.638 1.00 15.18 211 LEU A N 1
ATOM 1485 C CA . LEU A 1 219 ? 14.668 3.681 6.549 1.00 19.89 211 LEU A CA 1
ATOM 1486 C C . LEU A 1 219 ? 16.057 3.548 5.931 1.00 23.12 211 LEU A C 1
ATOM 1487 O O . LEU A 1 219 ? 16.464 2.465 5.498 1.00 23.46 211 LEU A O 1
ATOM 1492 N N . CYS A 1 220 ? 16.750 4.680 5.870 1.00 25.89 212 CYS A N 1
ATOM 1493 C CA . CYS A 1 220 ? 18.029 4.845 5.180 1.00 30.95 212 CYS A CA 1
ATOM 1494 C C . CYS A 1 220 ? 17.911 5.032 3.665 1.00 30.44 212 CYS A C 1
ATOM 1495 O O . CYS A 1 220 ? 17.445 6.076 3.201 1.00 26.44 212 CYS A O 1
#

Organism: Shigella flexneri (NCBI:txid623)